Protein AF-A0A0S7ZCM2-F1 (afdb_monomer_lite)

Structure (mmCIF, N/CA/C/O backbone):
data_AF-A0A0S7ZCM2-F1
#
_entry.id   AF-A0A0S7ZCM2-F1
#
loop_
_atom_site.group_PDB
_atom_site.id
_atom_site.type_symbol
_atom_site.label_atom_id
_atom_site.label_alt_id
_atom_site.label_comp_id
_atom_site.label_asym_id
_atom_site.label_entity_id
_atom_site.label_seq_id
_atom_site.pdbx_PDB_ins_code
_atom_site.Cartn_x
_atom_site.Cartn_y
_atom_site.Cartn_z
_atom_site.occupancy
_atom_site.B_iso_or_equiv
_atom_site.auth_seq_id
_atom_site.auth_comp_id
_atom_site.auth_asym_id
_atom_site.auth_atom_id
_atom_site.pdbx_PDB_model_num
ATOM 1 N N . VAL A 1 1 ? -0.930 4.943 -47.251 1.00 49.06 1 VAL A N 1
ATOM 2 C CA . VAL A 1 1 ? 0.325 5.736 -47.328 1.00 49.06 1 VAL A CA 1
ATOM 3 C C . VAL A 1 1 ? 1.549 4.862 -47.627 1.00 49.06 1 VAL A C 1
ATOM 5 O O . VAL A 1 1 ? 2.296 5.210 -48.527 1.00 49.06 1 VAL A O 1
ATOM 8 N N . PHE A 1 2 ? 1.714 3.687 -47.005 1.00 44.31 2 PHE A N 1
ATOM 9 C CA . PHE A 1 2 ? 2.856 2.785 -47.267 1.00 44.31 2 PHE A CA 1
ATOM 10 C C . PHE A 1 2 ? 2.951 2.213 -48.700 1.00 44.31 2 PHE A C 1
ATOM 12 O O . PHE A 1 2 ? 4.049 2.094 -49.234 1.00 44.31 2 PHE A O 1
ATOM 19 N N . LEU A 1 3 ? 1.817 1.933 -49.357 1.00 49.38 3 LEU A N 1
ATOM 20 C CA . LEU A 1 3 ? 1.778 1.423 -50.740 1.00 49.38 3 LEU A CA 1
ATOM 21 C C . LEU A 1 3 ? 2.344 2.413 -51.775 1.00 49.38 3 LEU A C 1
ATOM 23 O O . LEU A 1 3 ? 3.039 2.003 -52.697 1.00 49.38 3 LEU A O 1
ATOM 27 N N . TYR A 1 4 ? 2.120 3.718 -51.592 1.00 54.59 4 TYR A N 1
ATOM 28 C CA . TYR A 1 4 ? 2.646 4.743 -52.502 1.00 54.59 4 TYR A CA 1
ATOM 29 C C . TYR A 1 4 ? 4.158 4.961 -52.337 1.00 54.59 4 TYR A C 1
ATOM 31 O O . TYR A 1 4 ? 4.846 5.245 -53.314 1.00 54.59 4 TYR A O 1
ATOM 39 N N . GLY A 1 5 ? 4.694 4.761 -51.127 1.00 56.59 5 GLY A N 1
ATOM 40 C CA . GLY A 1 5 ? 6.137 4.828 -50.871 1.00 56.59 5 GLY A CA 1
ATOM 41 C C . GLY A 1 5 ? 6.917 3.690 -51.537 1.00 56.59 5 GLY A C 1
ATOM 42 O O . GLY A 1 5 ? 7.989 3.922 -52.088 1.00 56.59 5 GLY A O 1
ATOM 43 N N . ALA A 1 6 ? 6.357 2.475 -51.556 1.00 60.06 6 ALA A N 1
ATOM 44 C CA . ALA A 1 6 ? 6.987 1.317 -52.195 1.00 60.06 6 ALA A CA 1
ATOM 45 C C . ALA A 1 6 ? 7.063 1.455 -53.729 1.00 60.06 6 ALA A C 1
ATOM 47 O O . ALA A 1 6 ? 8.105 1.174 -54.322 1.00 60.06 6 ALA A O 1
ATOM 48 N N . VAL A 1 7 ? 5.995 1.958 -54.360 1.00 64.50 7 VAL A N 1
ATOM 49 C CA . VAL A 1 7 ? 5.944 2.186 -55.817 1.00 64.50 7 VAL A CA 1
ATOM 50 C C . VAL A 1 7 ? 6.886 3.324 -56.239 1.00 64.50 7 VAL A C 1
ATOM 52 O O . VAL A 1 7 ? 7.574 3.216 -57.254 1.00 64.50 7 VAL A O 1
ATOM 55 N N . ALA A 1 8 ? 6.993 4.387 -55.432 1.00 62.91 8 ALA A N 1
ATOM 56 C CA . ALA A 1 8 ? 7.939 5.478 -55.674 1.00 62.91 8 ALA A CA 1
ATOM 57 C C . ALA A 1 8 ? 9.410 5.023 -55.577 1.00 62.91 8 ALA A C 1
ATOM 59 O O . ALA A 1 8 ? 10.238 5.445 -56.383 1.00 62.91 8 ALA A O 1
ATOM 60 N N . LEU A 1 9 ? 9.738 4.120 -54.644 1.00 60.59 9 LEU A N 1
ATOM 61 C CA . LEU A 1 9 ? 11.085 3.552 -54.511 1.00 60.59 9 LEU A CA 1
ATOM 62 C C . LEU A 1 9 ? 11.464 2.643 -55.694 1.00 60.59 9 LEU A C 1
ATOM 64 O O . LEU A 1 9 ? 12.611 2.684 -56.141 1.00 60.59 9 LEU A O 1
ATOM 68 N N . GLN A 1 10 ? 10.514 1.880 -56.249 1.00 63.00 10 GLN A N 1
ATOM 69 C CA . GLN A 1 10 ? 10.745 1.079 -57.461 1.00 63.00 10 GLN A CA 1
ATOM 70 C C . GLN A 1 10 ? 11.020 1.956 -58.692 1.00 63.00 10 GLN A C 1
ATOM 72 O O . GLN A 1 10 ? 12.003 1.731 -59.395 1.00 63.00 10 GLN A O 1
ATOM 77 N N . ALA A 1 11 ? 10.226 3.011 -58.903 1.00 64.44 11 ALA A N 1
ATOM 78 C CA . ALA A 1 11 ? 10.368 3.906 -60.057 1.00 64.44 11 ALA A CA 1
ATOM 79 C C . ALA A 1 11 ? 11.668 4.744 -60.054 1.00 64.44 11 ALA A C 1
ATOM 81 O O . ALA A 1 11 ? 12.115 5.219 -61.106 1.00 64.44 11 ALA A O 1
ATOM 82 N N . VAL A 1 12 ? 12.264 4.953 -58.876 1.00 63.44 12 VAL A N 1
ATOM 83 C CA . VAL A 1 12 ? 13.573 5.603 -58.702 1.00 63.44 12 VAL A CA 1
ATOM 84 C C . VAL A 1 12 ? 14.717 4.596 -58.883 1.00 63.44 12 VAL A C 1
ATOM 86 O O . VAL A 1 12 ? 15.730 4.936 -59.493 1.00 63.44 12 VAL A O 1
ATOM 89 N N . GLY A 1 13 ? 14.544 3.348 -58.432 1.00 59.25 13 GLY A N 1
ATOM 90 C CA . GLY A 1 13 ? 15.530 2.273 -58.592 1.00 59.25 13 GLY A CA 1
ATOM 91 C C . GLY A 1 13 ? 15.792 1.873 -60.049 1.00 59.25 13 GLY A C 1
ATOM 92 O O . GLY A 1 13 ? 16.925 1.544 -60.389 1.00 59.25 13 GLY A O 1
ATOM 93 N N . GLU A 1 14 ? 14.786 1.972 -60.923 1.00 61.81 14 GLU A N 1
ATOM 94 C CA . GLU A 1 14 ? 14.904 1.672 -62.362 1.00 61.81 14 GLU A CA 1
ATOM 95 C C . GLU A 1 14 ? 15.682 2.731 -63.166 1.00 61.81 14 GLU A C 1
ATOM 97 O O . GLU A 1 14 ? 16.147 2.452 -64.269 1.00 61.81 14 GLU A O 1
ATOM 102 N N . ARG A 1 15 ? 15.850 3.946 -62.624 1.00 64.94 15 ARG A N 1
ATOM 103 C CA . ARG A 1 15 ? 16.566 5.061 -63.279 1.00 64.94 15 ARG A CA 1
ATOM 104 C C . ARG A 1 15 ? 18.013 5.227 -62.815 1.00 64.94 15 ARG A C 1
ATOM 106 O O . ARG A 1 15 ? 18.717 6.101 -63.316 1.00 64.94 15 ARG A O 1
ATOM 113 N N . MET A 1 16 ? 18.459 4.415 -61.861 1.00 56.56 16 MET A N 1
ATOM 114 C CA . MET A 1 16 ? 19.818 4.448 -61.326 1.00 56.56 16 MET A CA 1
ATOM 115 C C . MET A 1 16 ? 20.641 3.261 -61.851 1.00 56.56 16 MET A C 1
ATOM 117 O O . MET A 1 16 ? 20.091 2.180 -62.061 1.00 56.56 16 MET A O 1
ATOM 121 N N . PRO A 1 17 ? 21.968 3.406 -62.044 1.00 60.38 17 PRO A N 1
ATOM 122 C CA . PRO A 1 17 ? 22.830 2.284 -62.419 1.00 60.38 17 PRO A CA 1
ATOM 123 C C . PRO A 1 17 ? 22.680 1.131 -61.412 1.00 60.38 17 PRO A C 1
ATOM 125 O O . PRO A 1 17 ? 22.544 1.371 -60.214 1.00 60.38 17 PRO A O 1
ATOM 128 N N . ALA A 1 18 ? 22.711 -0.121 -61.888 1.00 60.28 18 ALA A N 1
ATOM 129 C CA . ALA A 1 18 ? 22.273 -1.327 -61.159 1.00 60.28 18 ALA A CA 1
ATOM 130 C C . ALA A 1 18 ? 22.860 -1.519 -59.740 1.00 60.28 18 ALA A C 1
ATOM 132 O O . ALA A 1 18 ? 22.262 -2.190 -58.898 1.00 60.28 18 ALA A O 1
ATOM 133 N N . VAL A 1 19 ? 24.017 -0.915 -59.462 1.00 57.97 19 VAL A N 1
ATOM 134 C CA . VAL A 1 19 ? 24.665 -0.911 -58.143 1.00 57.97 19 VAL A CA 1
ATOM 135 C C . VAL A 1 19 ? 23.935 0.014 -57.154 1.00 57.97 19 VAL A C 1
ATOM 137 O O . VAL A 1 19 ? 23.707 -0.361 -56.006 1.00 57.97 19 VAL A O 1
ATOM 140 N N . ALA A 1 20 ? 23.489 1.190 -57.603 1.00 55.84 20 ALA A N 1
ATOM 141 C CA . ALA A 1 20 ? 22.758 2.162 -56.789 1.00 55.84 20 ALA A CA 1
ATOM 142 C C . ALA A 1 20 ? 21.306 1.725 -56.515 1.00 55.84 20 ALA A C 1
ATOM 144 O O . ALA A 1 20 ? 20.817 1.903 -55.399 1.00 55.84 20 ALA A O 1
ATOM 145 N N . GLY A 1 21 ? 20.653 1.049 -57.471 1.00 58.47 21 GLY A N 1
ATOM 146 C CA . GLY A 1 21 ? 19.283 0.535 -57.309 1.00 58.47 21 GLY A CA 1
ATOM 147 C C . GLY A 1 21 ? 19.121 -0.531 -56.213 1.00 58.47 21 GLY A C 1
ATOM 148 O O . GLY A 1 21 ? 18.035 -0.681 -55.658 1.00 58.47 21 GLY A O 1
ATOM 149 N N . ARG A 1 22 ? 20.199 -1.245 -55.848 1.00 62.06 22 ARG A N 1
ATOM 150 C CA . ARG A 1 22 ? 20.212 -2.235 -54.747 1.00 62.06 22 ARG A CA 1
ATOM 151 C C . ARG A 1 22 ? 20.746 -1.673 -53.429 1.00 62.06 22 ARG A C 1
ATOM 153 O O . ARG A 1 22 ? 20.310 -2.107 -52.366 1.00 62.06 22 ARG A O 1
ATOM 160 N N . ALA A 1 23 ? 21.654 -0.700 -53.489 1.00 69.69 23 ALA A N 1
ATOM 161 C CA . ALA A 1 23 ? 22.255 -0.097 -52.303 1.00 69.69 23 ALA A CA 1
ATOM 162 C C . ALA A 1 23 ? 21.256 0.752 -51.499 1.00 69.69 23 ALA A C 1
ATOM 164 O O . ALA A 1 23 ? 21.259 0.695 -50.274 1.00 69.69 23 ALA A O 1
ATOM 165 N N . VAL A 1 24 ? 20.366 1.491 -52.170 1.00 72.50 24 VAL A N 1
ATOM 166 C CA . VAL A 1 24 ? 19.378 2.367 -51.514 1.00 72.50 24 VAL A CA 1
ATOM 167 C C . VAL A 1 24 ? 18.357 1.600 -50.654 1.00 72.50 24 VAL A C 1
ATOM 169 O O . VAL A 1 24 ? 18.218 1.950 -49.482 1.00 72.50 24 VAL A O 1
ATOM 172 N N . PRO A 1 25 ? 17.667 0.545 -51.139 1.00 72.00 25 PRO A N 1
ATOM 173 C CA . PRO A 1 25 ? 16.739 -0.210 -50.294 1.00 72.00 25 PRO A CA 1
ATOM 174 C C . PRO A 1 25 ? 17.456 -0.978 -49.176 1.00 72.00 25 PRO A C 1
ATOM 176 O O . PRO A 1 25 ? 16.920 -1.083 -48.076 1.00 72.00 25 PRO A O 1
ATOM 179 N N . ALA A 1 26 ? 18.681 -1.464 -49.415 1.00 77.06 26 ALA A N 1
ATOM 180 C CA . ALA A 1 26 ? 19.489 -2.116 -48.383 1.00 77.06 26 ALA A CA 1
ATOM 181 C C . ALA A 1 26 ? 19.910 -1.132 -47.277 1.00 77.06 26 ALA A C 1
ATOM 183 O O . ALA A 1 26 ? 19.795 -1.448 -46.094 1.00 77.06 26 ALA A O 1
ATOM 184 N N . ALA A 1 27 ? 20.336 0.078 -47.650 1.00 79.88 27 ALA A N 1
ATOM 185 C CA . ALA A 1 27 ? 20.665 1.144 -46.709 1.00 79.88 27 ALA A CA 1
ATOM 186 C C . ALA A 1 27 ? 19.429 1.610 -45.926 1.00 79.88 27 ALA A C 1
ATOM 188 O O . ALA A 1 27 ? 19.508 1.776 -44.712 1.00 79.88 27 ALA A O 1
ATOM 189 N N . ALA A 1 28 ? 18.277 1.755 -46.586 1.00 80.56 28 ALA A N 1
ATOM 190 C CA . ALA A 1 28 ? 17.017 2.095 -45.928 1.00 80.56 28 ALA A CA 1
ATOM 191 C C . ALA A 1 28 ? 16.574 1.012 -44.928 1.00 80.56 28 ALA A C 1
ATOM 193 O O . ALA A 1 28 ? 16.170 1.333 -43.813 1.00 80.56 28 ALA A O 1
ATOM 194 N N . LEU A 1 29 ? 16.703 -0.271 -45.286 1.00 78.88 29 LEU A N 1
ATOM 195 C CA . LEU A 1 29 ? 16.402 -1.386 -44.386 1.00 78.88 29 LEU A CA 1
ATOM 196 C C . LEU A 1 29 ? 17.360 -1.420 -43.185 1.00 78.88 29 LEU A C 1
ATOM 198 O O . LEU A 1 29 ? 16.913 -1.578 -42.052 1.00 78.88 29 LEU A O 1
ATOM 202 N N . LEU A 1 30 ? 18.661 -1.220 -43.408 1.00 78.75 30 LEU A N 1
ATOM 203 C CA . LEU A 1 30 ? 19.652 -1.127 -42.332 1.00 78.75 30 LEU A CA 1
ATOM 204 C C . LEU A 1 30 ? 19.369 0.055 -41.400 1.00 78.75 30 LEU A C 1
ATOM 206 O O . LEU A 1 30 ? 19.422 -0.118 -40.188 1.00 78.75 30 LEU A O 1
ATOM 210 N N . LEU A 1 31 ? 19.000 1.221 -41.935 1.00 79.38 31 LEU A N 1
ATOM 211 C CA . LEU A 1 31 ? 18.611 2.395 -41.144 1.00 79.38 31 LEU A CA 1
ATOM 212 C C . LEU A 1 31 ? 17.378 2.137 -40.268 1.00 79.38 31 LEU A C 1
ATOM 214 O O . LEU A 1 31 ? 17.314 2.652 -39.155 1.00 79.38 31 LEU A O 1
ATOM 218 N N . LEU A 1 32 ? 16.433 1.312 -40.727 1.00 77.12 32 LEU A N 1
ATOM 219 C CA . LEU A 1 32 ? 15.267 0.909 -39.934 1.00 77.12 32 LEU A CA 1
ATOM 220 C C . LEU A 1 32 ? 15.602 -0.152 -38.873 1.00 77.12 32 LEU A C 1
ATOM 222 O O . LEU A 1 32 ? 15.000 -0.157 -37.801 1.00 77.12 32 LEU A O 1
ATOM 226 N N . LEU A 1 33 ? 16.561 -1.041 -39.146 1.00 74.94 33 LEU A N 1
ATOM 227 C CA . LEU A 1 33 ? 16.951 -2.127 -38.237 1.00 74.94 33 LEU A CA 1
ATOM 228 C C . LEU A 1 33 ? 18.012 -1.714 -37.203 1.00 74.94 33 LEU A C 1
ATOM 230 O O . LEU A 1 33 ? 18.076 -2.307 -36.127 1.00 74.94 33 LEU A O 1
ATOM 234 N N . LEU A 1 34 ? 18.818 -0.691 -37.488 1.00 75.75 34 LEU A N 1
ATOM 235 C CA . LEU A 1 34 ? 19.830 -0.138 -36.582 1.00 75.75 34 LEU A CA 1
ATOM 236 C C . LEU A 1 34 ? 19.278 0.264 -35.198 1.00 75.75 34 LEU A C 1
ATOM 238 O O . LEU A 1 34 ? 19.850 -0.187 -34.203 1.00 75.75 34 LEU A O 1
ATOM 242 N N . PRO A 1 35 ? 18.172 1.031 -35.074 1.00 70.38 35 PRO A N 1
ATOM 243 C CA . PRO A 1 35 ? 17.612 1.364 -33.762 1.00 70.38 35 PRO A CA 1
ATOM 244 C C . PRO A 1 35 ? 17.071 0.134 -33.017 1.00 70.38 35 PRO A C 1
ATOM 246 O O . PRO A 1 35 ? 17.176 0.062 -31.794 1.00 70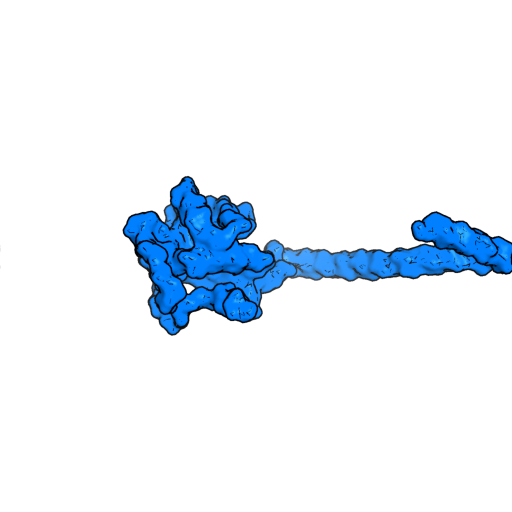.38 35 PRO A O 1
ATOM 249 N N . ALA A 1 36 ? 16.563 -0.876 -33.733 1.00 68.38 36 ALA A N 1
ATOM 250 C CA . ALA A 1 36 ? 16.148 -2.138 -33.122 1.00 68.38 36 ALA A CA 1
ATOM 251 C C . ALA A 1 36 ? 17.350 -2.945 -32.591 1.00 68.38 36 ALA A C 1
ATOM 253 O O . ALA A 1 36 ? 17.274 -3.509 -31.501 1.00 68.38 36 ALA A O 1
ATOM 254 N N . GLY A 1 37 ? 18.473 -2.956 -33.318 1.00 66.44 37 GLY A N 1
ATOM 255 C CA . GLY A 1 37 ? 19.721 -3.590 -32.882 1.00 66.44 37 GLY A CA 1
ATOM 256 C C . GLY A 1 37 ? 20.350 -2.907 -31.664 1.00 66.44 37 GLY A C 1
ATOM 257 O O . GLY A 1 37 ? 20.788 -3.594 -30.742 1.00 66.44 37 GLY A O 1
ATOM 258 N N . GLY A 1 38 ? 20.335 -1.569 -31.626 1.00 68.44 38 GLY A N 1
ATOM 259 C CA . GLY A 1 38 ? 20.776 -0.786 -30.466 1.00 68.44 38 GLY A CA 1
ATOM 260 C C . GLY A 1 38 ? 19.949 -1.096 -29.218 1.00 68.44 38 GLY A C 1
ATOM 261 O O . GLY A 1 38 ? 20.495 -1.538 -28.209 1.00 68.44 38 GLY A O 1
ATOM 262 N N . ASN A 1 39 ? 18.619 -1.003 -29.330 1.00 65.81 39 ASN A N 1
ATOM 263 C CA . ASN A 1 39 ? 17.709 -1.323 -28.227 1.00 65.81 39 ASN A CA 1
ATOM 264 C C . ASN A 1 39 ? 17.855 -2.772 -27.738 1.00 65.81 39 ASN A C 1
ATOM 266 O O . ASN A 1 39 ? 17.736 -3.029 -26.541 1.00 65.81 39 ASN A O 1
ATOM 270 N N . TRP A 1 40 ? 18.120 -3.726 -28.635 1.00 66.81 40 TRP A N 1
ATOM 271 C CA . TRP A 1 40 ? 18.309 -5.129 -28.264 1.00 66.81 40 TRP A CA 1
ATOM 272 C C . TRP A 1 40 ? 19.608 -5.361 -27.479 1.00 66.81 40 TRP A C 1
ATOM 274 O O . TRP A 1 40 ? 19.596 -6.066 -26.468 1.00 66.81 40 TRP A O 1
ATOM 284 N N . LEU A 1 41 ? 20.714 -4.735 -27.896 1.00 67.50 41 LEU A N 1
ATOM 285 C CA . LEU A 1 41 ? 21.991 -4.813 -27.181 1.00 67.50 41 LEU A CA 1
ATOM 286 C C . LEU A 1 41 ? 21.916 -4.155 -25.801 1.00 67.50 41 LEU A C 1
ATOM 288 O O . LEU A 1 41 ? 22.400 -4.735 -24.827 1.00 67.50 41 LEU A O 1
ATOM 292 N N . ASP A 1 42 ? 21.280 -2.990 -25.703 1.00 68.31 42 ASP A N 1
ATOM 293 C CA . ASP A 1 42 ? 21.131 -2.285 -24.430 1.00 68.31 42 ASP A CA 1
ATOM 294 C C . ASP A 1 42 ? 20.185 -3.031 -23.484 1.00 68.31 42 ASP A C 1
ATOM 296 O O . ASP A 1 42 ? 20.528 -3.239 -22.320 1.00 68.31 42 ASP A O 1
ATOM 300 N N . SER A 1 43 ? 19.081 -3.584 -23.999 1.00 61.53 43 SER A N 1
ATOM 301 C CA . SER A 1 43 ? 18.210 -4.481 -23.223 1.00 61.53 43 SER A CA 1
ATOM 302 C C . SER A 1 43 ? 18.978 -5.700 -22.699 1.00 61.53 43 SER A C 1
ATOM 304 O O . SER A 1 43 ? 18.828 -6.085 -21.540 1.00 61.53 43 SER A O 1
ATOM 306 N N . GLY A 1 44 ? 19.841 -6.300 -23.528 1.00 63.62 44 GLY A N 1
ATOM 307 C CA . GLY A 1 44 ? 20.665 -7.444 -23.138 1.00 63.62 44 GLY A CA 1
ATOM 308 C C . GLY A 1 44 ? 21.674 -7.123 -22.031 1.00 63.62 44 GLY A C 1
ATOM 309 O O . GLY A 1 44 ? 21.896 -7.955 -21.147 1.00 63.62 44 GLY A O 1
ATOM 310 N N . ARG A 1 45 ? 22.262 -5.919 -22.044 1.00 70.81 45 ARG A N 1
ATOM 311 C CA . ARG A 1 45 ? 23.159 -5.440 -20.979 1.00 70.81 45 ARG A CA 1
ATOM 312 C C . ARG A 1 45 ? 22.394 -5.201 -19.681 1.00 70.81 45 ARG A C 1
ATOM 314 O O . ARG A 1 45 ? 22.766 -5.781 -18.667 1.00 70.81 45 ARG A O 1
ATOM 321 N N . SER A 1 46 ? 21.270 -4.484 -19.734 1.00 73.75 46 SER A N 1
ATOM 322 C CA . SER A 1 46 ? 20.429 -4.236 -18.555 1.00 73.75 46 SER A CA 1
ATOM 323 C C . SER A 1 46 ? 19.942 -5.528 -17.894 1.00 73.75 46 SER A C 1
ATOM 325 O O . SER A 1 46 ? 19.974 -5.637 -16.671 1.00 73.75 46 SER A O 1
ATOM 327 N N . VAL A 1 47 ? 19.556 -6.546 -18.673 1.00 75.50 47 VAL A N 1
ATOM 328 C CA . VAL A 1 47 ? 19.151 -7.854 -18.124 1.00 75.50 47 VAL A CA 1
ATOM 329 C C . VAL A 1 47 ? 20.315 -8.560 -17.426 1.00 75.50 47 VAL A C 1
ATOM 331 O O . VAL A 1 47 ? 20.121 -9.132 -16.352 1.00 75.50 47 VAL A O 1
ATOM 334 N N . ARG A 1 48 ? 21.526 -8.523 -17.998 1.00 77.19 48 ARG A N 1
ATOM 335 C CA . ARG A 1 48 ? 22.711 -9.130 -17.370 1.00 77.19 48 ARG A CA 1
ATOM 336 C C . ARG A 1 48 ? 23.088 -8.413 -16.082 1.00 77.19 48 ARG A C 1
ATOM 338 O O . ARG A 1 48 ? 23.280 -9.084 -15.069 1.00 77.19 48 ARG A O 1
ATOM 345 N N . ASP A 1 49 ? 23.118 -7.089 -16.100 1.00 84.19 49 ASP A N 1
ATOM 346 C CA . ASP A 1 4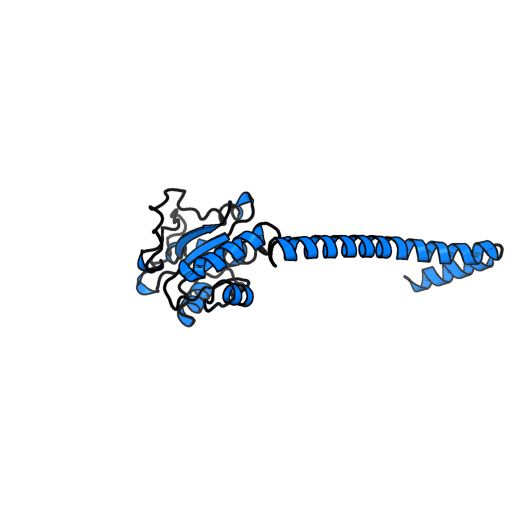9 ? 23.458 -6.290 -14.925 1.00 84.19 49 ASP A CA 1
ATOM 347 C C . ASP A 1 49 ? 22.429 -6.506 -13.807 1.00 84.19 49 ASP A C 1
ATOM 349 O O . ASP A 1 49 ? 22.804 -6.800 -12.669 1.00 84.19 49 ASP A O 1
ATOM 353 N N . CYS A 1 50 ? 21.133 -6.517 -14.146 1.00 86.25 50 CYS A N 1
ATOM 354 C CA . CYS A 1 50 ? 20.083 -6.899 -13.205 1.00 86.25 50 CYS A CA 1
ATOM 355 C C . CYS A 1 50 ? 20.254 -8.332 -12.692 1.00 86.25 50 CYS A C 1
ATOM 357 O O . CYS A 1 50 ? 20.087 -8.561 -11.500 1.00 86.25 50 CYS A O 1
ATOM 359 N N . SER A 1 51 ? 20.603 -9.304 -13.542 1.00 85.94 51 SER A N 1
ATOM 360 C CA . SER A 1 51 ? 20.773 -10.696 -13.100 1.00 85.94 51 SER A CA 1
ATOM 361 C C . SER A 1 51 ? 21.901 -10.847 -12.077 1.00 85.94 51 SER A C 1
ATOM 363 O O . SER A 1 51 ? 21.736 -11.555 -11.084 1.00 85.94 51 SER A O 1
ATOM 365 N N . VAL A 1 52 ? 23.015 -10.133 -12.272 1.00 88.69 52 VAL A N 1
ATOM 366 C CA . VAL A 1 52 ? 24.152 -10.139 -11.343 1.00 88.69 52 VAL A CA 1
ATOM 367 C C . VAL A 1 52 ? 23.766 -9.468 -10.028 1.00 88.69 52 VAL A C 1
ATOM 369 O O . VAL A 1 52 ? 24.069 -9.996 -8.957 1.00 88.69 52 VAL A O 1
ATOM 372 N N . LEU A 1 53 ? 23.068 -8.331 -10.090 1.00 87.38 53 LEU A N 1
ATOM 373 C CA . LEU A 1 53 ? 22.566 -7.645 -8.900 1.00 87.38 53 LEU A CA 1
ATOM 374 C C . LEU A 1 53 ? 21.560 -8.510 -8.138 1.00 87.38 53 LEU A C 1
ATOM 376 O O . LEU A 1 53 ? 21.681 -8.644 -6.924 1.00 87.38 53 LEU A O 1
ATOM 380 N N . SER A 1 54 ? 20.630 -9.164 -8.832 1.00 88.06 54 SER A N 1
ATOM 381 C CA . SER A 1 54 ? 19.630 -10.024 -8.204 1.00 88.06 54 SER A CA 1
ATOM 382 C C . SER A 1 54 ? 20.233 -11.265 -7.547 1.00 88.06 54 SER A C 1
ATOM 384 O O . SER A 1 54 ? 19.756 -11.693 -6.499 1.00 88.06 54 SER A O 1
ATOM 386 N N . GLN A 1 55 ? 21.304 -11.828 -8.115 1.00 88.94 55 GLN A N 1
ATOM 387 C CA . GLN A 1 55 ? 22.033 -12.940 -7.494 1.00 88.94 55 GLN A CA 1
ATOM 388 C C . GLN A 1 55 ? 22.780 -12.520 -6.222 1.00 88.94 55 GLN A C 1
ATOM 390 O O . GLN A 1 55 ? 22.918 -13.326 -5.307 1.00 88.94 55 GLN A O 1
ATOM 395 N N . ARG A 1 56 ? 23.267 -11.274 -6.154 1.00 88.75 56 ARG A N 1
ATOM 396 C CA . ARG A 1 56 ? 24.073 -10.777 -5.025 1.00 88.75 56 ARG A CA 1
ATOM 397 C C . ARG A 1 56 ? 23.248 -10.143 -3.907 1.00 88.75 56 ARG A C 1
ATOM 399 O O . ARG A 1 56 ? 23.579 -10.322 -2.744 1.00 88.75 56 ARG A O 1
ATOM 406 N N . ALA A 1 57 ? 22.216 -9.385 -4.263 1.00 85.00 57 ALA A N 1
ATOM 407 C CA . ALA A 1 57 ? 21.437 -8.545 -3.350 1.00 85.00 57 ALA A CA 1
ATOM 408 C C . ALA A 1 57 ? 19.951 -8.948 -3.279 1.00 85.00 57 ALA A C 1
ATOM 410 O O . ALA A 1 57 ? 19.141 -8.251 -2.672 1.00 85.00 57 ALA A O 1
ATOM 411 N N . GLY A 1 58 ? 19.590 -10.084 -3.881 1.00 87.44 58 GLY A N 1
ATOM 412 C CA . GLY A 1 58 ? 18.249 -10.655 -3.825 1.00 87.44 58 GLY A CA 1
ATOM 413 C C . GLY A 1 58 ? 17.333 -10.235 -4.982 1.00 87.44 58 GLY A C 1
ATOM 414 O O . GLY A 1 58 ? 17.633 -9.317 -5.748 1.00 87.44 58 GLY A O 1
ATOM 415 N N . PRO A 1 59 ? 16.171 -10.895 -5.123 1.00 88.38 59 PRO A N 1
ATOM 416 C CA . PRO A 1 59 ? 15.324 -10.810 -6.318 1.00 88.38 59 PRO A CA 1
ATOM 417 C C . PRO A 1 59 ? 14.783 -9.403 -6.617 1.00 88.38 59 PRO A C 1
ATOM 419 O O . PRO A 1 59 ? 14.429 -9.112 -7.757 1.00 88.38 59 PRO A O 1
ATOM 422 N N . TRP A 1 60 ? 14.763 -8.517 -5.621 1.00 89.69 60 TRP A N 1
ATOM 423 C CA . TRP A 1 60 ? 14.205 -7.166 -5.717 1.00 89.69 60 TRP A CA 1
ATOM 424 C C . TRP A 1 60 ? 15.235 -6.073 -6.017 1.00 89.69 60 TRP A C 1
ATOM 426 O O . TRP A 1 60 ? 14.855 -4.937 -6.288 1.00 89.69 60 TRP A O 1
ATOM 436 N N . ALA A 1 61 ? 16.529 -6.405 -6.024 1.00 87.31 61 ALA A N 1
ATOM 437 C CA . ALA A 1 61 ? 17.611 -5.425 -6.094 1.00 87.31 61 ALA A CA 1
ATOM 438 C C . ALA A 1 61 ? 17.570 -4.520 -7.340 1.00 87.31 61 ALA A C 1
ATOM 440 O O . ALA A 1 61 ? 17.962 -3.360 -7.260 1.00 87.31 61 ALA A O 1
ATOM 441 N N . CYS A 1 62 ? 17.070 -5.015 -8.481 1.00 89.38 62 CYS A N 1
ATOM 442 C CA . CYS A 1 62 ? 17.011 -4.219 -9.713 1.00 89.38 62 CYS A CA 1
ATOM 443 C C . CYS A 1 62 ? 15.754 -3.337 -9.849 1.00 89.38 62 CYS A C 1
ATOM 445 O O . CYS A 1 62 ? 15.639 -2.586 -10.812 1.00 89.38 62 CYS A O 1
ATOM 447 N N . TYR A 1 63 ? 14.795 -3.417 -8.919 1.00 86.62 63 TYR A N 1
ATOM 448 C CA . TYR A 1 63 ? 13.509 -2.713 -9.037 1.00 86.62 63 TYR A CA 1
ATOM 449 C C . TYR A 1 63 ? 13.523 -1.278 -8.481 1.00 86.62 63 TYR A C 1
ATOM 451 O O . TYR A 1 63 ? 12.540 -0.550 -8.628 1.00 86.62 63 TYR A O 1
ATOM 459 N N . GLY A 1 64 ? 14.630 -0.858 -7.864 1.00 88.00 64 GLY A N 1
ATOM 460 C CA . GLY A 1 64 ? 14.774 0.470 -7.273 1.00 88.00 64 GLY A CA 1
ATOM 461 C C . GLY A 1 64 ? 14.078 0.633 -5.911 1.00 88.00 64 GLY A C 1
ATOM 462 O O . GLY A 1 64 ? 13.441 -0.295 -5.402 1.00 88.00 64 GLY A O 1
ATOM 463 N N . PRO A 1 65 ? 14.204 1.823 -5.295 1.00 88.44 65 PRO A N 1
ATOM 464 C CA . PRO A 1 65 ? 13.848 2.047 -3.892 1.00 88.44 65 PRO A CA 1
ATOM 465 C C . PRO A 1 65 ? 12.353 1.886 -3.603 1.00 88.44 65 PRO A C 1
ATOM 467 O O . PRO A 1 65 ? 12.003 1.287 -2.594 1.00 88.44 65 PRO A O 1
ATOM 470 N N . ARG A 1 66 ? 11.463 2.313 -4.509 1.00 91.06 66 ARG A N 1
ATOM 471 C CA . ARG A 1 66 ? 10.002 2.231 -4.298 1.00 91.06 66 ARG A CA 1
ATOM 472 C C . ARG A 1 66 ? 9.512 0.801 -4.075 1.00 91.06 66 ARG A C 1
ATOM 474 O O . ARG A 1 66 ? 8.720 0.529 -3.178 1.00 91.06 66 ARG A O 1
ATOM 481 N N . VAL A 1 67 ? 10.028 -0.132 -4.876 1.00 93.56 67 VAL A N 1
ATOM 482 C CA . VAL A 1 67 ? 9.754 -1.565 -4.700 1.00 93.56 67 VAL A CA 1
ATOM 483 C C . VAL A 1 67 ? 10.510 -2.107 -3.490 1.00 93.56 67 VAL A C 1
ATOM 485 O O . VAL A 1 67 ? 9.963 -2.916 -2.747 1.00 93.56 67 VAL A O 1
ATOM 488 N N . GLY A 1 68 ? 11.729 -1.623 -3.241 1.00 93.25 68 GLY A N 1
ATOM 489 C CA . GLY A 1 68 ? 12.488 -1.936 -2.031 1.00 93.25 68 GLY A CA 1
ATOM 490 C C . GLY A 1 68 ? 11.703 -1.658 -0.745 1.00 93.25 68 GLY A C 1
ATOM 491 O O . GLY A 1 68 ? 11.627 -2.531 0.112 1.00 93.25 68 GLY A O 1
ATOM 492 N N . PHE A 1 69 ? 11.042 -0.504 -0.624 1.00 94.19 69 PHE A N 1
ATOM 493 C CA . PHE A 1 69 ? 10.244 -0.170 0.560 1.00 94.19 69 PHE A CA 1
ATOM 494 C C . PHE A 1 69 ? 8.974 -1.008 0.689 1.00 94.19 69 PHE A C 1
ATOM 496 O O . PHE A 1 69 ? 8.635 -1.400 1.802 1.00 94.19 69 PHE A O 1
ATOM 503 N N . PHE A 1 70 ? 8.322 -1.365 -0.423 1.00 95.38 70 PHE A N 1
ATOM 504 C CA . PHE A 1 70 ? 7.248 -2.365 -0.407 1.00 95.38 70 PHE A CA 1
ATOM 505 C C . PHE A 1 70 ? 7.742 -3.705 0.160 1.00 95.38 70 PHE A C 1
ATOM 507 O O . PHE A 1 70 ? 7.080 -4.310 1.003 1.00 95.38 70 PHE A O 1
ATOM 514 N N . VAL A 1 71 ? 8.911 -4.169 -0.290 1.00 95.75 71 VAL A N 1
ATOM 515 C CA . VAL A 1 71 ? 9.496 -5.444 0.146 1.00 95.75 71 VAL A CA 1
ATOM 516 C C . VAL A 1 71 ? 9.880 -5.387 1.620 1.00 95.75 71 VAL A C 1
ATOM 518 O O . VAL A 1 71 ? 9.559 -6.314 2.357 1.00 95.75 71 VAL A O 1
ATOM 521 N N . SER A 1 72 ? 10.504 -4.294 2.062 1.00 94.69 72 SER A N 1
ATOM 522 C CA . SER A 1 72 ? 10.838 -4.059 3.469 1.00 94.69 72 SER A CA 1
ATOM 523 C C . SER A 1 72 ? 9.593 -4.023 4.350 1.00 94.69 72 SER A C 1
ATOM 525 O O . SER A 1 72 ? 9.598 -4.616 5.425 1.00 94.69 72 SER A O 1
ATOM 527 N N . ALA A 1 73 ? 8.515 -3.383 3.884 1.00 95.94 73 ALA A N 1
ATOM 528 C CA . ALA A 1 73 ? 7.244 -3.365 4.592 1.00 95.94 73 ALA A CA 1
ATOM 529 C C . ALA A 1 73 ? 6.668 -4.776 4.732 1.00 95.94 73 ALA A C 1
ATOM 531 O O . ALA A 1 73 ? 6.358 -5.205 5.840 1.00 95.94 73 ALA A O 1
ATOM 532 N N . ALA A 1 74 ? 6.588 -5.527 3.631 1.00 96.62 74 ALA A N 1
ATOM 533 C CA . ALA A 1 74 ? 6.084 -6.895 3.653 1.00 96.62 74 ALA A CA 1
ATOM 534 C C . ALA A 1 74 ? 6.928 -7.803 4.564 1.00 96.62 74 ALA A C 1
ATOM 536 O O . ALA A 1 74 ? 6.375 -8.480 5.427 1.00 96.62 74 ALA A O 1
ATOM 537 N N . ALA A 1 75 ? 8.256 -7.763 4.439 1.00 95.06 75 ALA A N 1
ATOM 538 C CA . ALA A 1 75 ? 9.154 -8.554 5.276 1.00 95.06 75 ALA A CA 1
ATOM 539 C C . ALA A 1 75 ? 8.997 -8.212 6.765 1.00 95.06 75 ALA A C 1
ATOM 541 O O . ALA A 1 75 ? 8.874 -9.113 7.587 1.00 95.06 75 ALA A O 1
ATOM 542 N N . TRP A 1 76 ? 8.923 -6.922 7.110 1.00 95.44 76 TRP A N 1
ATOM 543 C CA . TRP A 1 76 ? 8.716 -6.496 8.494 1.00 95.44 76 TRP A CA 1
ATOM 544 C C . TRP A 1 76 ? 7.386 -6.998 9.062 1.00 95.44 76 TRP A C 1
ATOM 546 O O . TRP A 1 76 ? 7.338 -7.403 10.219 1.00 95.44 76 TRP A O 1
ATOM 556 N N . THR A 1 77 ? 6.307 -7.018 8.267 1.00 96.00 77 THR A N 1
ATOM 557 C CA . THR A 1 77 ? 4.996 -7.453 8.779 1.00 96.00 77 THR A CA 1
ATOM 558 C C . THR A 1 77 ? 4.948 -8.907 9.231 1.00 96.00 77 THR A C 1
ATOM 560 O O . THR A 1 77 ? 4.076 -9.216 10.038 1.00 96.00 77 THR A O 1
ATOM 563 N N . ALA A 1 78 ? 5.853 -9.774 8.760 1.00 92.94 78 ALA A N 1
ATOM 564 C CA . ALA A 1 78 ? 5.893 -11.184 9.153 1.00 92.94 78 ALA A CA 1
ATOM 565 C C . ALA A 1 78 ? 5.931 -11.352 10.682 1.00 92.94 78 ALA A C 1
ATOM 567 O O . ALA A 1 78 ? 5.142 -12.119 11.230 1.00 92.94 78 ALA A O 1
ATOM 568 N N . ASP A 1 79 ? 6.759 -10.547 11.351 1.00 91.38 79 ASP A N 1
ATOM 569 C CA . ASP A 1 79 ? 6.892 -10.524 12.813 1.00 91.38 79 ASP A CA 1
ATOM 570 C C . ASP A 1 79 ? 6.240 -9.275 13.438 1.00 91.38 79 ASP A C 1
ATOM 572 O O . ASP A 1 79 ? 5.862 -9.262 14.608 1.00 91.38 79 ASP A O 1
ATOM 576 N N . GLY A 1 80 ? 6.088 -8.213 12.640 1.00 93.25 80 GLY A N 1
ATOM 577 C CA . GLY A 1 80 ? 5.586 -6.905 13.056 1.00 93.25 80 GLY A CA 1
ATOM 578 C C . GLY A 1 80 ? 4.108 -6.880 13.451 1.00 93.25 80 GLY A C 1
ATOM 579 O O . GLY A 1 80 ? 3.690 -6.021 14.229 1.00 93.25 80 GLY A O 1
ATOM 580 N N . LEU A 1 81 ? 3.309 -7.799 12.900 1.00 95.06 81 LEU A N 1
ATOM 581 C CA . LEU A 1 81 ? 1.856 -7.826 13.064 1.00 95.06 81 LEU A CA 1
ATOM 582 C C . LEU A 1 81 ? 1.390 -8.995 13.943 1.00 95.06 81 LEU A C 1
ATOM 584 O O . LEU A 1 81 ? 2.014 -10.057 13.947 1.00 95.06 81 LEU A O 1
ATOM 588 N N . PRO A 1 82 ? 0.238 -8.862 14.628 1.00 93.94 82 PRO A N 1
ATOM 589 C CA . PRO A 1 82 ? -0.420 -9.979 15.289 1.00 93.94 82 PRO A CA 1
ATOM 590 C C . PRO A 1 82 ? -0.631 -11.171 14.348 1.00 93.94 82 PRO A C 1
ATOM 592 O O . PRO A 1 82 ? -0.962 -11.009 13.168 1.00 93.94 82 PRO A O 1
ATOM 595 N N . ALA A 1 83 ? -0.513 -12.385 14.886 1.00 89.56 83 ALA A N 1
ATOM 596 C CA . ALA A 1 83 ? -0.788 -13.603 14.132 1.00 89.56 83 ALA A CA 1
ATOM 597 C C . ALA A 1 83 ? -2.224 -13.609 13.573 1.00 89.56 83 ALA A C 1
ATOM 599 O O . ALA A 1 83 ? -3.169 -13.213 14.254 1.00 89.56 83 ALA A O 1
ATOM 600 N N . GLY A 1 84 ? -2.384 -14.082 12.334 1.00 88.25 84 GLY A N 1
ATOM 601 C CA . GLY A 1 84 ? -3.682 -14.118 11.650 1.00 88.25 84 GLY A CA 1
ATOM 602 C C . GLY A 1 84 ? -4.129 -12.779 11.052 1.00 88.25 84 GLY A C 1
ATOM 603 O O . GLY A 1 84 ? -5.252 -12.686 10.562 1.00 88.25 84 GLY A O 1
ATOM 604 N N . SER A 1 85 ? -3.271 -11.757 11.067 1.00 93.94 85 SER A N 1
ATOM 605 C CA . SER A 1 85 ? -3.540 -10.478 10.408 1.00 93.94 85 SER A CA 1
ATOM 606 C C . SER A 1 85 ? -3.682 -10.627 8.892 1.00 93.94 85 SER A C 1
ATOM 608 O O . SER A 1 85 ? -2.998 -11.428 8.261 1.00 93.94 85 SER A O 1
ATOM 610 N N . ALA A 1 86 ? -4.545 -9.808 8.292 1.00 95.62 86 ALA A N 1
ATOM 611 C CA . ALA A 1 86 ? -4.662 -9.681 6.844 1.00 95.62 86 ALA A CA 1
ATOM 612 C C . ALA A 1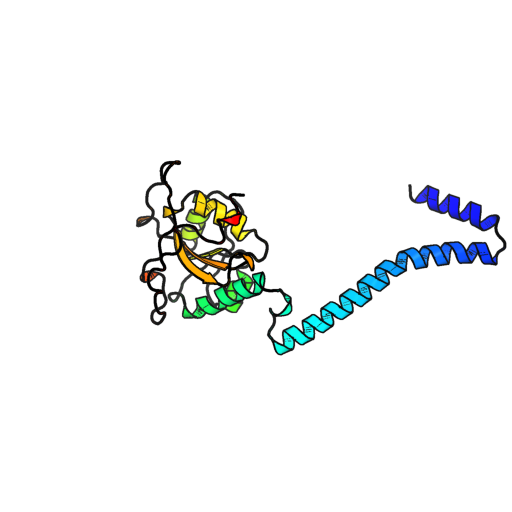 86 ? -4.383 -8.239 6.410 1.00 95.62 86 ALA A C 1
ATOM 614 O O . ALA A 1 86 ? -4.828 -7.288 7.060 1.00 95.62 86 ALA A O 1
ATOM 615 N N . VAL A 1 87 ? -3.650 -8.088 5.304 1.00 97.31 87 VAL A N 1
ATOM 616 C CA . VAL A 1 87 ? -3.186 -6.785 4.803 1.00 97.31 87 VAL A CA 1
ATOM 617 C C . VAL A 1 87 ? -3.710 -6.548 3.393 1.00 97.31 87 VAL A C 1
ATOM 619 O O . VAL A 1 87 ? -3.443 -7.333 2.477 1.00 97.31 87 VAL A O 1
ATOM 622 N N . MET A 1 88 ? -4.427 -5.448 3.181 1.00 98.06 88 MET A N 1
ATOM 623 C CA . MET A 1 88 ? -4.787 -5.002 1.838 1.00 98.06 88 MET A CA 1
ATOM 624 C C . MET A 1 88 ? -3.607 -4.294 1.167 1.00 98.06 88 MET A C 1
ATOM 626 O O . MET A 1 88 ? -2.955 -3.439 1.758 1.00 98.06 88 MET A O 1
ATOM 630 N N . THR A 1 89 ? -3.312 -4.637 -0.084 1.00 97.25 89 THR A N 1
ATOM 631 C CA . THR A 1 89 ? -2.207 -4.033 -0.842 1.00 97.25 89 THR A CA 1
ATOM 632 C C . THR A 1 89 ? -2.399 -4.182 -2.346 1.00 97.25 89 THR A C 1
ATOM 634 O O . THR A 1 89 ? -3.024 -5.124 -2.826 1.00 97.25 89 THR A O 1
ATOM 637 N N . ARG A 1 90 ? -1.773 -3.303 -3.128 1.00 95.44 90 ARG A N 1
ATOM 638 C CA . ARG A 1 90 ? -1.756 -3.341 -4.591 1.00 95.44 90 ARG A CA 1
ATOM 639 C C . ARG A 1 90 ? -1.223 -4.660 -5.169 1.00 95.44 90 ARG A C 1
ATOM 641 O O . ARG A 1 90 ? -1.621 -5.050 -6.278 1.00 95.44 90 ARG A O 1
ATOM 648 N N . LYS A 1 91 ? -0.304 -5.334 -4.466 1.00 96.19 91 LYS A N 1
ATOM 649 C CA . LYS A 1 91 ? 0.404 -6.543 -4.932 1.00 96.19 91 LYS A CA 1
ATOM 650 C C . LYS A 1 91 ? 0.225 -7.720 -3.955 1.00 96.19 91 LYS A C 1
ATOM 652 O O . LYS A 1 91 ? 1.217 -8.225 -3.427 1.00 96.19 91 LYS A O 1
ATOM 657 N N . PRO A 1 92 ? -1.001 -8.243 -3.770 1.00 97.00 92 PRO A N 1
ATOM 658 C CA . PRO A 1 92 ? -1.302 -9.182 -2.686 1.00 97.00 92 PRO A CA 1
ATOM 659 C C . PRO A 1 92 ? -0.517 -10.495 -2.766 1.00 97.00 92 PRO A C 1
ATOM 661 O O . PRO A 1 92 ? -0.101 -11.035 -1.750 1.00 97.00 92 PRO A O 1
ATOM 664 N N . ARG A 1 93 ? -0.242 -10.993 -3.979 1.00 97.12 93 ARG A N 1
ATOM 665 C CA . ARG A 1 93 ? 0.552 -12.220 -4.170 1.00 97.12 93 ARG A CA 1
ATOM 666 C C . ARG A 1 93 ? 2.015 -12.046 -3.766 1.00 97.12 93 ARG A C 1
ATOM 668 O O . ARG A 1 93 ? 2.572 -12.940 -3.147 1.00 97.12 93 ARG A O 1
ATOM 675 N N . HIS A 1 94 ? 2.626 -10.911 -4.110 1.00 95.75 94 HIS A N 1
ATOM 676 C CA . HIS A 1 94 ? 4.001 -10.626 -3.693 1.00 95.75 94 HIS A CA 1
ATOM 677 C C . HIS A 1 94 ? 4.062 -10.394 -2.187 1.00 95.75 94 HIS A C 1
ATOM 679 O O . HIS A 1 94 ? 4.954 -10.920 -1.537 1.00 95.75 94 HIS A O 1
ATOM 685 N N . PHE A 1 95 ? 3.079 -9.673 -1.641 1.00 96.44 95 PHE A N 1
ATOM 686 C CA . PHE A 1 95 ? 2.981 -9.438 -0.207 1.00 96.44 95 PHE A CA 1
ATOM 687 C C . PHE A 1 95 ? 2.895 -10.756 0.567 1.00 96.44 95 PHE A C 1
ATOM 689 O O . PHE A 1 95 ? 3.730 -10.993 1.425 1.00 96.44 95 PHE A O 1
ATOM 696 N N . TYR A 1 96 ? 1.979 -11.655 0.185 1.00 96.69 96 TYR A N 1
ATOM 697 C CA . TYR A 1 96 ? 1.832 -12.975 0.808 1.00 96.69 96 TYR A CA 1
ATOM 698 C C . TYR A 1 96 ? 3.129 -13.794 0.786 1.00 96.69 96 TYR A C 1
ATOM 700 O O . TYR A 1 96 ? 3.506 -14.374 1.796 1.00 96.69 96 TYR A O 1
ATOM 708 N N . VAL A 1 97 ? 3.836 -13.824 -0.349 1.00 96.00 97 VAL A N 1
ATOM 709 C CA . VAL A 1 97 ? 5.105 -14.564 -0.466 1.00 96.00 97 VAL A CA 1
ATOM 710 C C . VAL A 1 97 ? 6.188 -13.996 0.457 1.00 96.00 97 VAL A C 1
ATOM 712 O O . VAL A 1 97 ? 7.034 -14.748 0.927 1.00 96.00 97 VAL A O 1
ATOM 715 N N . LEU A 1 98 ? 6.176 -12.686 0.705 1.00 95.12 98 LEU A N 1
ATOM 716 C CA . LEU A 1 98 ? 7.187 -12.007 1.515 1.00 95.12 98 LEU A CA 1
ATOM 717 C C . LEU A 1 98 ? 6.862 -11.996 3.011 1.00 95.12 98 LEU A C 1
ATOM 719 O O . LEU A 1 98 ? 7.786 -12.034 3.815 1.00 95.12 98 LEU A O 1
ATOM 723 N N . SER A 1 99 ? 5.582 -11.921 3.379 1.00 95.62 99 SER A N 1
ATOM 724 C CA . SER A 1 99 ? 5.146 -11.727 4.766 1.00 95.62 99 SER A CA 1
ATOM 725 C C . SER A 1 99 ? 4.471 -12.944 5.394 1.00 95.62 99 SER A C 1
ATOM 727 O O . SER A 1 99 ? 4.356 -13.017 6.611 1.00 95.62 99 SER A O 1
ATOM 729 N N . GLY A 1 100 ? 3.960 -13.874 4.583 1.00 95.25 100 GLY A N 1
ATOM 730 C CA . GLY A 1 100 ? 3.098 -14.969 5.033 1.00 95.25 100 GLY A CA 1
ATOM 731 C C . GLY A 1 100 ? 1.654 -14.558 5.357 1.00 95.25 100 GLY A C 1
ATOM 732 O O . GLY A 1 100 ? 0.809 -15.433 5.554 1.00 95.25 100 GLY A O 1
ATOM 733 N N . HIS A 1 101 ? 1.328 -13.259 5.363 1.00 95.25 101 HIS A N 1
ATOM 734 C CA . HIS A 1 101 ? -0.013 -12.777 5.708 1.00 95.25 101 HIS A CA 1
ATOM 735 C C . HIS A 1 101 ? -0.985 -12.877 4.531 1.00 95.25 101 HIS A C 1
ATOM 737 O O . HIS A 1 101 ? -0.652 -12.443 3.418 1.00 95.25 101 HIS A O 1
ATOM 743 N N . PRO A 1 102 ? -2.219 -13.372 4.751 1.00 95.50 102 PRO A N 1
ATOM 744 C CA . PRO A 1 102 ? -3.300 -13.254 3.785 1.00 95.50 102 PRO A CA 1
ATOM 745 C C . PRO A 1 102 ? -3.436 -11.819 3.275 1.00 95.50 102 PRO A C 1
ATOM 747 O O . PRO A 1 102 ? -3.411 -10.853 4.039 1.00 95.50 102 PRO A O 1
ATOM 750 N N . SER A 1 103 ? -3.587 -11.673 1.961 1.00 95.94 103 SER A N 1
ATOM 751 C CA . SER A 1 103 ? -3.626 -10.356 1.343 1.00 95.94 103 SER A CA 1
ATOM 752 C C . SER A 1 103 ? -4.584 -10.292 0.162 1.00 95.94 103 SER A C 1
ATOM 754 O O . SER A 1 103 ? -4.765 -11.258 -0.588 1.00 95.94 103 SER A O 1
ATOM 756 N N . ARG A 1 104 ? -5.203 -9.123 -0.013 1.00 96.44 104 ARG A N 1
ATOM 757 C CA . ARG A 1 104 ? -6.110 -8.800 -1.118 1.00 96.44 104 ARG A CA 1
ATOM 758 C C . ARG A 1 104 ? -5.810 -7.413 -1.665 1.00 96.44 104 ARG A C 1
ATOM 760 O O . ARG A 1 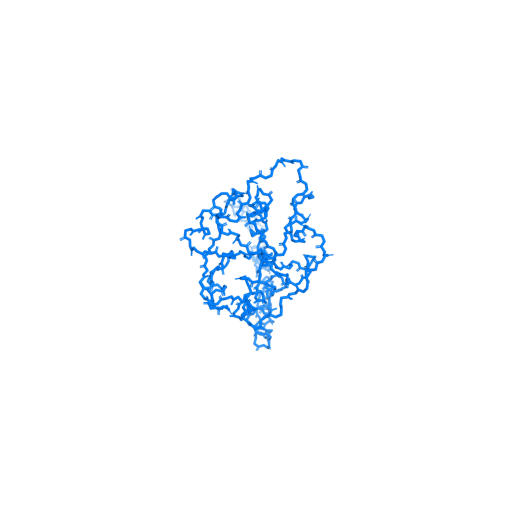104 ? -5.245 -6.571 -0.978 1.00 96.44 104 ARG A O 1
ATOM 767 N N . ALA A 1 105 ? -6.173 -7.198 -2.925 1.00 97.06 105 ALA A N 1
ATOM 768 C CA . ALA A 1 105 ? -6.122 -5.867 -3.505 1.00 97.06 105 ALA A CA 1
ATOM 769 C C . ALA A 1 105 ? -7.233 -5.003 -2.912 1.00 97.06 105 ALA A C 1
ATOM 771 O O . ALA A 1 105 ? -8.372 -5.459 -2.833 1.00 97.06 105 ALA A O 1
ATOM 772 N N . PHE A 1 106 ? -6.887 -3.778 -2.521 1.00 96.62 106 PHE A N 1
ATOM 773 C CA . PHE A 1 106 ? -7.870 -2.750 -2.198 1.00 96.62 106 PHE A CA 1
ATOM 774 C C . PHE A 1 106 ? -8.704 -2.390 -3.446 1.00 96.62 106 PHE A C 1
ATOM 776 O O . PHE A 1 106 ? -8.256 -2.638 -4.576 1.00 96.62 106 PHE A O 1
ATOM 783 N N . PRO A 1 107 ? -9.898 -1.797 -3.281 1.00 97.00 107 PRO A N 1
ATOM 784 C CA . PRO A 1 107 ? -10.698 -1.316 -4.401 1.00 97.00 107 PRO A CA 1
ATOM 785 C C . PRO A 1 107 ? -9.971 -0.219 -5.191 1.00 97.00 107 PRO A C 1
ATOM 787 O O . PRO A 1 107 ? -9.396 0.703 -4.618 1.00 97.00 107 PRO A O 1
ATOM 790 N N . PHE A 1 108 ? -10.032 -0.269 -6.523 1.00 96.19 108 PHE A N 1
ATOM 791 C CA . PHE A 1 108 ? -9.482 0.779 -7.400 1.00 96.19 108 PHE A CA 1
ATOM 792 C C . PHE A 1 108 ? -10.466 1.944 -7.589 1.00 96.19 108 PHE A C 1
ATOM 794 O O . PHE A 1 108 ? -10.734 2.384 -8.706 1.00 96.19 108 PHE A O 1
ATOM 801 N N . VAL A 1 109 ? -11.034 2.404 -6.479 1.00 95.69 109 VAL A N 1
ATOM 802 C CA . VAL A 1 109 ? -11.911 3.572 -6.378 1.00 95.69 109 VAL A CA 1
ATOM 803 C C . VAL A 1 109 ? -11.444 4.418 -5.201 1.00 95.69 109 VAL A C 1
ATOM 805 O O . VAL A 1 109 ? -10.812 3.900 -4.286 1.00 95.69 109 VAL A O 1
ATOM 808 N N . GLU A 1 110 ? -11.709 5.719 -5.236 1.00 91.38 110 GLU A N 1
ATOM 809 C CA . GLU A 1 110 ? -11.321 6.652 -4.163 1.00 91.38 110 GLU A CA 1
ATOM 810 C C . GLU A 1 110 ? -12.387 6.732 -3.051 1.00 91.38 110 GLU A C 1
ATOM 812 O O . GLU A 1 110 ? -12.206 7.463 -2.087 1.00 91.38 110 GLU A O 1
ATOM 817 N N . ASP A 1 111 ? -13.481 5.967 -3.180 1.00 94.25 111 ASP A N 1
ATOM 818 C CA . ASP A 1 111 ? -14.588 5.892 -2.222 1.00 94.25 111 ASP A CA 1
ATOM 819 C C . ASP A 1 111 ? -14.167 5.180 -0.920 1.00 94.25 111 ASP A C 1
ATOM 821 O O . ASP A 1 111 ? -13.935 3.966 -0.948 1.00 94.25 111 ASP A O 1
ATOM 825 N N . PRO A 1 112 ? -14.095 5.887 0.222 1.00 94.25 112 PRO A N 1
ATOM 826 C CA . PRO A 1 112 ? -13.698 5.296 1.494 1.00 94.25 112 PRO A CA 1
ATOM 827 C C . PRO A 1 112 ? -14.589 4.136 1.941 1.00 94.25 112 PRO A C 1
ATOM 829 O O . PRO A 1 112 ? -14.081 3.138 2.458 1.00 94.25 112 PRO A O 1
ATOM 832 N N . ASP A 1 113 ? -15.902 4.226 1.719 1.00 95.38 113 ASP A N 1
ATOM 833 C CA . ASP A 1 113 ? -16.849 3.230 2.222 1.00 95.38 113 ASP A CA 1
ATOM 834 C C . ASP A 1 113 ? -16.654 1.886 1.512 1.00 95.38 113 ASP A C 1
ATOM 836 O O . ASP A 1 113 ? -16.719 0.831 2.146 1.00 95.38 113 ASP A O 1
ATOM 840 N N . ALA A 1 114 ? -16.297 1.904 0.224 1.00 96.94 114 ALA A N 1
ATOM 841 C CA . ALA A 1 114 ? -15.920 0.701 -0.512 1.00 96.94 114 ALA A CA 1
ATOM 842 C C . ALA A 1 114 ? -14.657 0.025 0.058 1.00 96.94 114 ALA A C 1
ATOM 844 O O . ALA A 1 114 ? -14.589 -1.207 0.111 1.00 96.94 114 ALA A O 1
ATOM 845 N N . HIS A 1 115 ? -13.652 0.803 0.485 1.00 97.06 115 HIS A N 1
ATOM 846 C CA . HIS A 1 115 ? -12.433 0.259 1.106 1.00 97.06 115 HIS A CA 1
ATOM 847 C C . HIS A 1 115 ? -12.731 -0.352 2.471 1.00 97.06 115 HIS A C 1
ATOM 849 O O . HIS A 1 115 ? -12.299 -1.473 2.739 1.00 97.06 115 HIS A O 1
ATOM 855 N N . LEU A 1 116 ? -13.492 0.358 3.306 1.00 96.75 116 LEU A N 1
ATOM 856 C CA . LEU A 1 116 ? -13.858 -0.092 4.649 1.00 96.75 116 LEU A CA 1
ATOM 857 C C . LEU A 1 116 ? -14.763 -1.329 4.601 1.00 96.75 116 LEU A C 1
ATOM 859 O O . LEU A 1 116 ? -14.503 -2.298 5.308 1.00 96.75 116 LEU A O 1
ATOM 863 N N . ALA A 1 117 ? -15.750 -1.362 3.702 1.00 96.38 117 ALA A N 1
ATOM 864 C CA . ALA A 1 117 ? -16.623 -2.521 3.527 1.00 96.38 117 ALA A CA 1
ATOM 865 C C . ALA A 1 117 ? -15.852 -3.772 3.078 1.00 96.38 117 ALA A C 1
ATOM 867 O O . ALA A 1 117 ? -16.119 -4.874 3.563 1.00 96.38 117 ALA A O 1
ATOM 868 N N . LEU A 1 118 ? -14.874 -3.621 2.173 1.00 96.50 118 LEU A N 1
ATOM 869 C CA . LEU A 1 118 ? -14.011 -4.737 1.784 1.00 96.50 118 LEU A CA 1
ATOM 870 C C . LEU A 1 118 ? -13.120 -5.183 2.950 1.00 96.50 118 LEU A C 1
ATOM 872 O O . LEU A 1 118 ? -12.948 -6.385 3.155 1.00 96.50 118 LEU A O 1
ATOM 876 N N . ALA A 1 119 ? -12.562 -4.237 3.710 1.00 96.75 119 ALA A N 1
ATOM 877 C CA . ALA A 1 119 ? -11.758 -4.544 4.886 1.00 96.75 119 ALA A CA 1
ATOM 878 C C . ALA A 1 119 ? -12.556 -5.379 5.897 1.00 96.75 119 ALA A C 1
ATOM 880 O O . ALA A 1 119 ? -12.092 -6.442 6.310 1.00 96.75 119 ALA A O 1
ATOM 881 N N . ASP A 1 120 ? -13.788 -4.961 6.195 1.00 95.75 120 ASP A N 1
ATOM 882 C CA . ASP A 1 120 ? -14.699 -5.650 7.112 1.00 95.75 120 ASP A CA 1
ATOM 883 C C . ASP A 1 120 ? -15.069 -7.046 6.605 1.00 95.75 120 ASP A C 1
ATOM 885 O O . ASP A 1 120 ? -14.990 -8.023 7.351 1.00 95.75 120 ASP A O 1
ATOM 889 N N . GLN A 1 121 ? -15.395 -7.175 5.314 1.00 94.62 121 GLN A N 1
ATOM 890 C CA . GLN A 1 121 ? -15.709 -8.466 4.695 1.00 94.62 121 GLN A CA 1
ATOM 891 C C . GLN A 1 121 ? -14.548 -9.465 4.810 1.00 94.62 121 GLN A C 1
ATOM 893 O O . GLN A 1 121 ? -14.769 -10.671 4.935 1.00 94.62 121 GLN A O 1
ATOM 898 N N . LEU A 1 122 ? -13.312 -8.976 4.721 1.00 91.56 122 LEU A N 1
ATOM 899 C CA . LEU A 1 122 ? -12.105 -9.799 4.751 1.00 91.56 122 LEU A CA 1
ATOM 900 C C . LEU A 1 122 ? -11.526 -9.981 6.160 1.00 91.56 122 LEU A C 1
ATOM 902 O O . LEU A 1 122 ? -10.597 -10.774 6.318 1.00 91.56 122 LEU A O 1
ATOM 906 N N . GLY A 1 123 ? -12.012 -9.232 7.154 1.00 91.56 123 GLY A N 1
ATOM 907 C CA . GLY A 1 123 ? -11.340 -9.086 8.447 1.00 91.56 123 GLY A CA 1
ATOM 908 C C . GLY A 1 123 ? -9.942 -8.462 8.327 1.00 91.56 123 GLY A C 1
ATOM 909 O O . GLY A 1 123 ? -9.063 -8.738 9.144 1.00 91.56 123 GLY A O 1
ATOM 910 N N . ALA A 1 124 ? -9.696 -7.667 7.281 1.00 94.44 124 ALA A N 1
ATOM 911 C CA . ALA A 1 124 ? -8.411 -7.019 7.061 1.00 94.44 124 ALA A CA 1
ATOM 912 C C . ALA A 1 124 ? -8.281 -5.794 7.969 1.00 94.44 124 ALA A C 1
ATOM 914 O O . ALA A 1 124 ? -9.018 -4.824 7.837 1.00 94.44 124 ALA A O 1
ATOM 915 N N . ARG A 1 125 ? -7.303 -5.834 8.876 1.00 95.06 125 ARG A N 1
ATOM 916 C CA . ARG A 1 125 ? -7.028 -4.747 9.829 1.00 95.06 125 ARG A CA 1
ATOM 917 C C . ARG A 1 125 ? -5.944 -3.789 9.349 1.00 95.06 125 ARG A C 1
ATOM 919 O O . ARG A 1 125 ? -5.648 -2.830 10.046 1.00 95.06 125 ARG A O 1
ATOM 926 N N . TYR A 1 126 ? -5.344 -4.036 8.187 1.00 97.94 126 TYR A N 1
ATOM 927 C CA . TYR A 1 126 ? -4.215 -3.249 7.701 1.00 97.94 126 TYR A CA 1
ATOM 928 C C . TYR A 1 126 ? -4.334 -2.964 6.211 1.00 97.94 126 TYR A C 1
ATOM 930 O O . TYR A 1 126 ? -4.833 -3.790 5.441 1.00 97.94 126 TYR A O 1
ATOM 938 N N . VAL A 1 127 ? -3.789 -1.827 5.791 1.00 97.75 127 VAL A N 1
ATOM 939 C CA . VAL A 1 127 ? -3.593 -1.480 4.384 1.00 97.75 127 VAL A CA 1
ATOM 940 C C . VAL A 1 127 ? -2.198 -0.900 4.178 1.00 97.75 127 VAL A C 1
ATOM 942 O O . VAL A 1 127 ? -1.720 -0.085 4.967 1.00 97.75 127 VAL A O 1
ATOM 945 N N . LEU A 1 128 ? -1.527 -1.345 3.116 1.00 96.94 128 LEU A N 1
ATOM 946 C CA . LEU A 1 128 ? -0.227 -0.824 2.713 1.00 96.94 128 LEU A CA 1
ATOM 947 C C . LEU A 1 128 ? -0.400 0.270 1.656 1.00 96.94 128 LEU A C 1
ATOM 949 O O . LEU A 1 128 ? -0.888 0.016 0.551 1.00 96.94 128 LEU A O 1
ATOM 953 N N . LEU A 1 129 ? 0.068 1.464 1.998 1.00 94.62 129 LEU A N 1
ATOM 954 C CA . LEU A 1 129 ? 0.232 2.607 1.117 1.00 94.62 129 LEU A CA 1
ATOM 955 C C . LEU A 1 129 ? 1.653 2.585 0.535 1.00 94.62 129 LEU A C 1
ATOM 957 O O . LEU A 1 129 ? 2.598 3.014 1.189 1.00 94.62 129 LEU A O 1
ATOM 961 N N . ASP A 1 130 ? 1.823 2.051 -0.672 1.00 92.94 130 ASP A N 1
ATOM 962 C CA . ASP A 1 130 ? 3.121 1.965 -1.352 1.00 92.94 130 ASP A CA 1
ATOM 963 C C . ASP A 1 130 ? 3.197 2.837 -2.614 1.00 92.94 130 ASP A C 1
ATOM 965 O O . ASP A 1 130 ? 2.186 3.214 -3.208 1.00 92.94 130 ASP A O 1
ATOM 969 N N . GLN A 1 131 ? 4.421 3.134 -3.048 1.00 91.06 131 GLN A N 1
ATOM 970 C CA . GLN A 1 131 ? 4.686 3.911 -4.261 1.00 91.06 131 GLN A CA 1
ATOM 971 C C . GLN A 1 131 ? 5.210 3.048 -5.415 1.00 91.06 131 GLN A C 1
ATOM 973 O O . GLN A 1 131 ? 5.890 3.563 -6.305 1.00 91.06 131 GLN A O 1
ATOM 978 N N . TRP A 1 132 ? 4.911 1.740 -5.445 1.00 90.88 132 TRP A N 1
ATOM 979 C CA . TRP A 1 132 ? 5.383 0.864 -6.524 1.00 90.88 132 TRP A CA 1
ATOM 980 C C . TRP A 1 132 ? 4.911 1.385 -7.885 1.00 90.88 132 TRP A C 1
ATOM 982 O O . TRP A 1 132 ? 5.723 1.614 -8.781 1.00 90.88 132 TRP A O 1
ATOM 992 N N . ASP A 1 133 ? 3.602 1.584 -8.041 1.00 89.38 133 ASP A N 1
ATOM 993 C CA . ASP A 1 133 ? 2.981 2.113 -9.263 1.00 89.38 133 ASP A CA 1
ATOM 994 C C . ASP A 1 133 ? 2.100 3.352 -9.012 1.00 89.38 133 ASP A C 1
ATOM 996 O O . ASP A 1 133 ? 1.438 3.832 -9.929 1.00 89.38 133 ASP A O 1
ATOM 1000 N N . GLY A 1 134 ? 2.103 3.881 -7.781 1.00 88.69 134 GLY A N 1
ATOM 1001 C CA . GLY A 1 134 ? 1.330 5.059 -7.366 1.00 88.69 134 GLY A CA 1
ATOM 1002 C C . GLY A 1 134 ? -0.172 4.809 -7.179 1.00 88.69 134 GLY A C 1
ATOM 1003 O O . GLY A 1 134 ? -0.896 5.708 -6.755 1.00 88.69 134 GLY A O 1
ATOM 1004 N N . LEU A 1 135 ? -0.672 3.598 -7.456 1.00 93.75 135 LEU A N 1
ATOM 1005 C CA . LEU A 1 135 ? -2.104 3.309 -7.336 1.00 93.75 135 LEU A CA 1
ATOM 1006 C C . LEU A 1 135 ? -2.564 3.227 -5.881 1.00 93.75 135 LEU A C 1
ATOM 1008 O O . LEU A 1 135 ? -3.705 3.580 -5.596 1.00 93.75 135 LEU A O 1
ATOM 1012 N N . ALA A 1 136 ? -1.702 2.787 -4.960 1.00 93.31 136 ALA A N 1
ATOM 1013 C CA . ALA A 1 136 ? -2.035 2.820 -3.540 1.00 93.31 136 ALA A CA 1
ATOM 1014 C C . ALA A 1 136 ? -2.160 4.269 -3.056 1.00 93.31 136 ALA A C 1
ATOM 1016 O O . ALA A 1 136 ? -3.192 4.612 -2.488 1.00 93.31 136 ALA A O 1
ATOM 1017 N N . ALA A 1 137 ? -1.193 5.137 -3.376 1.00 89.19 137 ALA A N 1
ATOM 1018 C CA . ALA A 1 137 ? -1.301 6.572 -3.098 1.00 89.19 137 ALA A CA 1
ATOM 1019 C C . ALA A 1 137 ? -2.596 7.174 -3.650 1.00 89.19 137 ALA A C 1
ATOM 1021 O O . ALA A 1 137 ? -3.311 7.855 -2.926 1.00 89.19 137 ALA A O 1
ATOM 1022 N N . ARG A 1 138 ? -2.966 6.846 -4.892 1.00 91.19 138 ARG A N 1
ATOM 1023 C CA . ARG A 1 138 ? -4.217 7.330 -5.478 1.00 91.19 138 ARG A CA 1
ATOM 1024 C C . ARG A 1 138 ? -5.462 6.841 -4.729 1.00 91.19 138 ARG A C 1
ATOM 1026 O O . ARG A 1 138 ? -6.257 7.650 -4.268 1.00 91.19 138 ARG A O 1
ATOM 1033 N N . TYR A 1 139 ? -5.667 5.527 -4.658 1.00 95.50 139 TYR A N 1
ATOM 1034 C CA . TYR A 1 139 ? -6.953 4.966 -4.231 1.00 95.50 139 TYR A CA 1
ATOM 1035 C C . TYR A 1 139 ? -7.073 4.831 -2.718 1.00 95.50 139 TYR A C 1
ATOM 1037 O O . TYR A 1 139 ? -8.096 5.207 -2.154 1.00 95.50 139 TYR A O 1
ATOM 1045 N N . VAL A 1 140 ? -6.025 4.341 -2.052 1.00 94.56 140 VAL A N 1
ATOM 1046 C CA . VAL A 1 140 ? -5.997 4.275 -0.585 1.00 94.56 140 VAL A CA 1
ATOM 1047 C C . VAL A 1 140 ? -5.842 5.680 -0.017 1.00 94.56 140 VAL A C 1
ATOM 1049 O O . VAL A 1 140 ? -6.518 6.013 0.944 1.00 94.56 140 VAL A O 1
ATOM 1052 N N . GLY A 1 141 ? -5.028 6.540 -0.635 1.00 91.44 141 GLY A N 1
ATOM 1053 C CA . GLY A 1 141 ? -4.921 7.935 -0.208 1.00 91.44 141 GLY A CA 1
ATOM 1054 C C . GLY A 1 141 ? -6.221 8.724 -0.348 1.00 91.44 141 GLY A C 1
ATOM 1055 O O . GLY A 1 141 ? -6.557 9.495 0.546 1.00 91.44 141 GLY A O 1
ATOM 1056 N N . GLY A 1 142 ? -6.993 8.499 -1.417 1.00 90.06 142 GLY A N 1
ATOM 1057 C CA . GLY A 1 142 ? -8.353 9.034 -1.547 1.00 90.06 142 GLY A CA 1
ATOM 1058 C C . GLY A 1 142 ? -9.275 8.565 -0.416 1.00 90.06 142 GLY A C 1
ATOM 1059 O O . GLY A 1 142 ? -9.880 9.395 0.260 1.00 90.06 142 GLY A O 1
ATOM 1060 N N . ALA A 1 143 ? -9.294 7.255 -0.144 1.00 92.12 143 ALA A N 1
ATOM 1061 C CA . ALA A 1 143 ? -10.090 6.672 0.936 1.00 92.12 143 ALA A CA 1
ATOM 1062 C C . ALA A 1 143 ? -9.713 7.236 2.318 1.00 92.12 143 ALA A C 1
ATOM 1064 O O . ALA A 1 143 ? -10.577 7.607 3.110 1.00 92.12 143 ALA A O 1
ATOM 1065 N N . VAL A 1 144 ? -8.412 7.346 2.584 1.00 91.81 144 VAL A N 1
ATOM 1066 C CA . VAL A 1 144 ? -7.878 7.872 3.840 1.00 91.81 144 VAL A CA 1
ATOM 1067 C C . VAL A 1 144 ? -8.211 9.352 4.016 1.00 91.81 144 VAL A C 1
ATOM 1069 O O . VAL A 1 144 ? -8.611 9.743 5.103 1.00 91.81 144 VAL A O 1
ATOM 1072 N N . ARG A 1 145 ? -8.121 10.17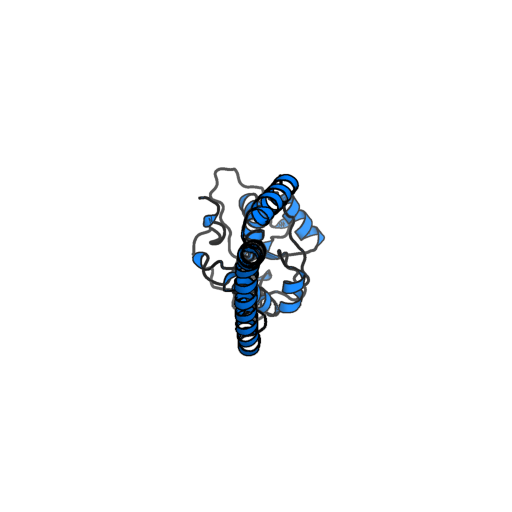5 2.964 1.00 88.31 145 ARG A N 1
ATOM 1073 C CA . ARG A 1 145 ? -8.540 11.586 3.040 1.00 88.31 145 ARG A CA 1
ATOM 1074 C C . ARG A 1 145 ? -10.044 11.743 3.262 1.00 88.31 145 ARG A C 1
ATOM 1076 O O . ARG A 1 145 ? -10.455 12.692 3.917 1.00 88.31 145 ARG A O 1
ATOM 1083 N N . GLY A 1 146 ? -10.861 10.838 2.721 1.00 89.06 146 GLY A N 1
ATOM 1084 C CA . GLY A 1 146 ? -12.315 10.904 2.873 1.00 89.06 146 GLY A CA 1
ATOM 1085 C C . GLY A 1 146 ? -12.836 10.430 4.235 1.00 89.06 146 GLY A C 1
ATOM 1086 O O . GLY A 1 146 ? -13.911 10.862 4.641 1.00 89.06 146 GLY A O 1
ATOM 1087 N N . ARG A 1 147 ? -12.105 9.545 4.929 1.00 90.12 147 ARG A N 1
ATOM 1088 C CA . ARG A 1 147 ? -12.460 9.000 6.257 1.00 90.12 147 ARG A CA 1
ATOM 1089 C C . ARG A 1 147 ? -11.214 8.817 7.145 1.00 90.12 147 ARG A C 1
ATOM 1091 O O . ARG A 1 147 ? -10.909 7.683 7.525 1.00 90.12 147 ARG A O 1
ATOM 1098 N N . PRO A 1 148 ? -10.443 9.877 7.448 1.00 88.88 148 PRO A N 1
ATOM 1099 C CA . PRO A 1 148 ? -9.174 9.756 8.177 1.00 88.88 148 PRO A CA 1
ATOM 1100 C C . PRO A 1 148 ? -9.339 9.131 9.567 1.00 88.88 148 PRO A C 1
ATOM 1102 O O . PRO A 1 148 ? -8.458 8.411 10.029 1.00 88.88 148 PRO A O 1
ATOM 1105 N N . GLU A 1 149 ? -10.496 9.323 10.197 1.00 88.62 149 GLU A N 1
ATOM 1106 C CA . GLU A 1 149 ? -10.869 8.756 11.492 1.00 88.62 149 GLU A CA 1
ATOM 1107 C C . GLU A 1 149 ? -11.089 7.237 11.476 1.00 88.62 149 GLU A C 1
ATOM 1109 O O . GLU A 1 149 ? -11.219 6.634 12.537 1.00 88.62 149 GLU A O 1
ATOM 1114 N N . ALA A 1 150 ? -11.142 6.605 10.299 1.00 93.81 150 ALA A N 1
ATOM 1115 C CA . ALA A 1 150 ? -11.234 5.152 10.167 1.00 93.81 150 ALA A CA 1
ATOM 1116 C C . ALA A 1 150 ? -9.861 4.464 10.075 1.00 93.81 150 ALA A C 1
ATOM 1118 O O . ALA A 1 150 ? -9.788 3.230 10.049 1.00 93.81 150 ALA A O 1
ATOM 1119 N N . PHE A 1 151 ? -8.780 5.244 10.027 1.00 94.00 151 PHE A N 1
ATOM 1120 C CA . PHE A 1 151 ? -7.420 4.749 9.883 1.00 94.00 151 PHE A CA 1
ATOM 1121 C C . PHE A 1 151 ? -6.543 5.190 11.053 1.00 94.00 151 PHE A C 1
ATOM 1123 O O . PHE A 1 151 ? -6.769 6.208 11.700 1.00 94.00 151 PHE A O 1
ATOM 1130 N N . CYS A 1 152 ? -5.493 4.419 11.295 1.00 93.06 152 CYS A N 1
ATOM 1131 C CA . CYS A 1 152 ? -4.427 4.765 12.220 1.00 93.06 152 CYS A CA 1
ATOM 1132 C C . CYS A 1 152 ? -3.069 4.492 11.565 1.00 93.06 152 CYS A C 1
ATOM 1134 O O . CYS A 1 152 ? -2.942 3.648 10.677 1.00 93.06 152 CYS A O 1
ATOM 1136 N N . TYR A 1 153 ? -2.036 5.213 11.975 1.00 92.81 153 TYR A N 1
ATOM 1137 C CA . TYR A 1 153 ? -0.683 5.046 11.467 1.00 92.81 153 TYR A CA 1
ATOM 1138 C C . TYR A 1 153 ? 0.060 3.991 12.286 1.00 92.81 153 TYR A C 1
ATOM 1140 O O . TYR A 1 153 ? 0.087 4.061 13.516 1.00 92.81 153 TYR A O 1
ATOM 1148 N N . LEU A 1 154 ? 0.684 3.029 11.601 1.00 92.06 154 LEU A N 1
ATOM 1149 C CA . LEU A 1 154 ? 1.486 1.992 12.246 1.00 92.06 154 LEU A CA 1
ATOM 1150 C C . LEU A 1 154 ? 2.984 2.226 12.036 1.00 92.06 154 LEU A C 1
ATOM 1152 O O . LEU A 1 154 ? 3.750 2.299 12.995 1.00 92.06 154 LEU A O 1
ATOM 1156 N N . ARG A 1 155 ? 3.426 2.294 10.772 1.00 92.12 155 ARG A N 1
ATOM 1157 C CA . ARG A 1 155 ? 4.858 2.362 10.446 1.00 92.12 155 ARG A CA 1
ATOM 1158 C C . ARG A 1 155 ? 5.135 2.871 9.037 1.00 92.12 155 ARG A C 1
ATOM 1160 O O . ARG A 1 155 ? 4.439 2.510 8.093 1.00 92.12 155 ARG A O 1
ATOM 1167 N N . GLY A 1 156 ? 6.223 3.622 8.893 1.00 91.81 156 GLY A N 1
ATOM 1168 C CA . GLY A 1 156 ? 6.783 4.064 7.620 1.00 91.81 156 GLY A CA 1
ATOM 1169 C C . GLY A 1 156 ? 8.067 3.320 7.250 1.00 91.81 156 GLY A C 1
ATOM 1170 O O . GLY A 1 156 ? 8.827 2.877 8.114 1.00 91.81 156 GLY A O 1
ATOM 1171 N N . PHE A 1 157 ? 8.309 3.204 5.948 1.00 92.81 157 PHE A N 1
ATOM 1172 C CA . PHE A 1 157 ? 9.465 2.551 5.345 1.00 92.81 157 PHE A CA 1
ATOM 1173 C C . PHE A 1 157 ? 10.057 3.479 4.289 1.00 92.81 157 PHE A C 1
ATOM 1175 O O . PHE A 1 157 ? 9.442 3.705 3.247 1.00 92.81 157 PHE A O 1
ATOM 1182 N N . GLY A 1 158 ? 11.254 4.001 4.560 1.00 88.44 158 GLY A N 1
ATOM 1183 C CA . GLY A 1 158 ? 11.894 4.990 3.693 1.00 88.44 158 GLY A CA 1
ATOM 1184 C C . GLY A 1 158 ? 11.302 6.390 3.810 1.00 88.44 158 GLY A C 1
ATOM 1185 O O . GLY A 1 158 ? 10.259 6.601 4.432 1.00 88.44 158 GLY A O 1
ATOM 1186 N N . ALA A 1 159 ? 11.981 7.358 3.198 1.00 80.88 159 ALA A N 1
ATOM 1187 C CA . ALA A 1 159 ? 11.481 8.723 3.112 1.00 80.88 159 ALA A CA 1
ATOM 1188 C C . ALA A 1 159 ? 10.469 8.868 1.952 1.00 80.88 159 ALA A C 1
ATOM 1190 O O . ALA A 1 159 ? 10.632 8.223 0.911 1.00 80.88 159 ALA A O 1
ATOM 1191 N N . PRO A 1 160 ? 9.449 9.742 2.062 1.00 72.19 160 PRO A N 1
ATOM 1192 C CA . PRO A 1 160 ? 8.474 9.975 0.987 1.00 72.19 160 PRO A CA 1
ATOM 1193 C C . PRO A 1 160 ? 9.120 10.399 -0.329 1.00 72.19 160 PRO A C 1
ATOM 1195 O O . PRO A 1 160 ? 8.769 9.874 -1.381 1.00 72.19 160 PRO A O 1
ATOM 1198 N N . VAL A 1 161 ? 10.142 11.257 -0.247 1.00 76.69 161 VAL A N 1
ATOM 1199 C CA . VAL A 1 161 ? 10.914 11.746 -1.401 1.00 76.69 161 VAL A CA 1
ATOM 1200 C C . VAL A 1 161 ? 11.624 10.624 -2.170 1.00 76.69 161 VAL A C 1
ATOM 1202 O O . VAL A 1 161 ? 11.910 10.764 -3.356 1.00 76.69 161 VAL A O 1
ATOM 1205 N N . GLU A 1 162 ? 11.864 9.479 -1.526 1.00 81.00 162 GLU A N 1
ATOM 1206 C CA . GLU A 1 162 ? 12.454 8.279 -2.135 1.00 81.00 162 GLU A CA 1
ATOM 1207 C C . GLU A 1 162 ? 11.382 7.292 -2.643 1.00 81.00 162 GLU A C 1
ATOM 1209 O O . GLU A 1 162 ? 11.696 6.227 -3.179 1.00 81.00 162 GLU A O 1
ATOM 1214 N N . GLY A 1 163 ? 10.103 7.656 -2.504 1.00 81.12 163 GLY A N 1
ATOM 1215 C CA . GLY A 1 163 ? 8.940 6.818 -2.771 1.00 81.12 163 GLY A CA 1
ATOM 1216 C C . GLY A 1 163 ? 8.768 5.717 -1.730 1.00 81.12 163 GLY A C 1
ATOM 1217 O O . GLY A 1 163 ? 8.669 4.545 -2.091 1.00 81.12 163 GLY A O 1
ATOM 1218 N N . GLY A 1 164 ? 8.762 6.109 -0.453 1.00 89.56 164 GLY A N 1
ATOM 1219 C CA . GLY A 1 164 ? 8.541 5.227 0.693 1.00 89.56 164 GLY A CA 1
ATOM 1220 C C . GLY A 1 164 ? 7.231 4.428 0.655 1.00 89.56 164 GLY A C 1
ATOM 1221 O O . GLY A 1 164 ? 6.400 4.557 -0.246 1.00 89.56 164 GLY A O 1
ATOM 1222 N N . ALA A 1 165 ? 7.037 3.604 1.679 1.00 93.44 165 ALA A N 1
ATOM 1223 C CA . ALA A 1 165 ? 5.795 2.881 1.934 1.00 93.44 165 ALA A CA 1
ATOM 1224 C C . ALA A 1 165 ? 5.315 3.146 3.365 1.00 93.44 165 ALA A C 1
ATOM 1226 O O . ALA A 1 165 ? 6.122 3.398 4.260 1.00 93.44 165 ALA A O 1
ATOM 1227 N N . GLN A 1 166 ? 4.010 3.084 3.596 1.00 94.12 166 GLN A N 1
ATOM 1228 C CA . GLN A 1 166 ? 3.421 3.247 4.919 1.00 94.12 166 GLN A CA 1
ATOM 1229 C C . GLN A 1 166 ? 2.360 2.198 5.174 1.00 94.12 166 GLN A C 1
ATOM 1231 O O . GLN A 1 166 ? 1.526 1.904 4.322 1.00 94.12 166 GLN A O 1
ATOM 1236 N N . LEU A 1 167 ? 2.404 1.636 6.369 1.00 96.25 167 LEU A N 1
ATOM 1237 C CA . LEU A 1 167 ? 1.439 0.676 6.849 1.00 96.25 167 LEU A CA 1
ATOM 1238 C C . LEU A 1 167 ? 0.467 1.391 7.778 1.00 96.25 167 LEU A C 1
ATOM 1240 O O . LEU A 1 167 ? 0.874 1.998 8.773 1.00 96.25 167 LEU A O 1
ATOM 1244 N N . LEU A 1 168 ? -0.809 1.312 7.425 1.00 96.44 168 LEU A N 1
ATOM 1245 C CA . LEU A 1 168 ? -1.906 1.887 8.185 1.00 96.44 168 LEU A CA 1
ATOM 1246 C C . LEU A 1 168 ? -2.747 0.757 8.772 1.00 96.44 168 LEU A C 1
ATOM 1248 O O . LEU A 1 168 ? -2.950 -0.274 8.123 1.00 96.44 168 LEU A O 1
ATOM 1252 N N . GLY A 1 169 ? -3.242 0.961 9.986 1.00 96.75 169 GLY A N 1
ATOM 1253 C CA . GLY A 1 169 ? -4.318 0.165 10.549 1.00 96.75 169 GLY A CA 1
ATOM 1254 C C . GLY A 1 169 ? -5.674 0.697 10.094 1.00 96.75 169 GLY A C 1
ATOM 1255 O O . GLY A 1 169 ? -5.846 1.894 9.875 1.00 96.75 169 GLY A O 1
ATOM 1256 N N . ILE A 1 170 ? -6.630 -0.210 9.945 1.00 96.69 170 ILE A N 1
ATOM 1257 C CA . ILE A 1 170 ? -8.042 0.081 9.701 1.00 96.69 170 ILE A CA 1
ATOM 1258 C C . ILE A 1 170 ? -8.765 -0.213 11.008 1.00 96.69 170 ILE A C 1
ATOM 1260 O O . ILE A 1 170 ? -8.707 -1.349 11.496 1.00 96.69 170 ILE A O 1
ATOM 1264 N N . LEU A 1 171 ? -9.394 0.802 11.596 1.00 94.44 171 LEU A N 1
ATOM 1265 C CA . LEU A 1 171 ? -10.138 0.659 12.846 1.00 94.44 171 LEU A CA 1
ATOM 1266 C C . LEU A 1 171 ? -11.386 -0.201 12.619 1.00 94.44 171 LEU A C 1
ATOM 1268 O O . LEU A 1 171 ? -11.965 -0.144 11.528 1.00 94.44 171 LEU A O 1
ATOM 1272 N N . PRO A 1 172 ? -11.807 -1.024 13.590 1.00 91.38 172 PRO A N 1
ATOM 1273 C CA . PRO A 1 172 ? -13.033 -1.799 13.465 1.00 91.38 172 PRO A CA 1
ATOM 1274 C C . PRO A 1 172 ? -14.269 -0.877 13.495 1.00 91.38 172 PRO A C 1
ATOM 1276 O O . PRO A 1 172 ? -14.174 0.245 13.998 1.00 91.38 172 PRO A O 1
ATOM 1279 N N . PRO A 1 173 ? -15.426 -1.304 12.952 1.00 89.69 173 PRO A N 1
ATOM 1280 C CA . PRO A 1 173 ? -16.615 -0.458 12.815 1.00 89.69 173 PRO A CA 1
ATOM 1281 C C . PRO A 1 173 ? -17.040 0.275 14.096 1.00 89.69 173 PRO A C 1
ATOM 1283 O O . PRO A 1 173 ? -17.472 1.420 14.024 1.00 89.69 173 PRO A O 1
ATOM 1286 N N . GLU A 1 174 ? -16.887 -0.365 15.254 1.00 87.94 174 GLU A N 1
ATOM 1287 C CA . GLU A 1 174 ? -17.216 0.173 16.577 1.00 87.94 174 GLU A CA 1
ATOM 1288 C C . GLU A 1 174 ? -16.294 1.305 17.058 1.00 87.94 174 GLU A C 1
ATOM 1290 O O . GLU A 1 174 ? -16.697 2.091 17.914 1.00 87.94 174 GLU A O 1
ATOM 1295 N N . GLU A 1 175 ? -15.081 1.405 16.514 1.00 86.06 175 GLU A N 1
ATOM 1296 C CA . GLU A 1 175 ? -14.079 2.418 16.879 1.00 86.06 175 GLU A CA 1
ATOM 1297 C C . GLU A 1 175 ? -14.012 3.573 15.867 1.00 86.06 175 GLU A C 1
ATOM 1299 O O . GLU A 1 175 ? -13.357 4.584 16.123 1.00 86.06 175 GLU A O 1
ATOM 1304 N N . ARG A 1 176 ? -14.696 3.458 14.721 1.00 87.56 176 ARG A N 1
ATOM 1305 C CA . ARG A 1 176 ? -14.738 4.513 13.700 1.00 87.56 176 ARG A CA 1
ATOM 1306 C C . ARG A 1 176 ? -15.654 5.638 14.171 1.00 87.56 176 ARG A C 1
ATOM 1308 O O . ARG A 1 176 ? -16.857 5.440 14.340 1.00 87.56 176 ARG A O 1
ATOM 1315 N N . ALA A 1 177 ? -15.097 6.833 14.345 1.00 77.06 177 ALA A N 1
ATOM 1316 C CA . ALA A 1 177 ? -15.909 8.018 14.592 1.00 77.06 177 ALA A CA 1
ATOM 1317 C C . ALA A 1 177 ? -16.790 8.351 13.369 1.00 77.06 177 ALA A C 1
ATOM 1319 O O . ALA A 1 177 ? -16.580 7.853 12.258 1.00 77.06 177 ALA A O 1
ATOM 1320 N N . ALA A 1 178 ? -17.814 9.182 13.585 1.00 71.31 178 ALA A N 1
ATOM 1321 C CA . ALA A 1 178 ? -18.601 9.726 12.483 1.00 71.31 178 ALA A CA 1
ATOM 1322 C C . ALA A 1 178 ? -17.693 10.544 11.540 1.00 71.31 178 ALA A C 1
ATOM 1324 O O . ALA A 1 178 ? -16.725 11.138 12.028 1.00 71.31 178 ALA A O 1
ATOM 1325 N N . PRO A 1 179 ? -18.004 10.605 10.228 1.00 65.88 179 PRO A N 1
ATOM 1326 C CA . PRO A 1 179 ? -17.221 11.390 9.282 1.00 65.88 179 PRO A CA 1
ATOM 1327 C C . PRO A 1 179 ? -17.069 12.830 9.787 1.00 65.88 179 PRO A C 1
ATOM 1329 O O . PRO A 1 179 ? -18.073 13.429 10.194 1.00 65.88 179 PRO A O 1
ATOM 1332 N N . PRO A 1 180 ? -15.852 13.390 9.801 1.00 63.16 180 PRO A N 1
ATOM 1333 C CA . PRO A 1 180 ? -15.646 14.752 10.257 1.00 63.16 180 PRO A CA 1
ATOM 1334 C C . PRO A 1 180 ? -16.330 15.757 9.327 1.00 63.16 180 PRO A C 1
ATOM 1336 O O . PRO A 1 180 ? -16.465 15.536 8.123 1.00 63.16 180 PRO A O 1
ATOM 1339 N N . GLU A 1 181 ? -16.739 16.894 9.893 1.00 61.22 181 GLU A N 1
ATOM 1340 C CA . GLU A 1 181 ? -17.187 18.040 9.101 1.00 61.22 181 GLU A CA 1
ATOM 1341 C C . GLU A 1 181 ? -16.047 18.506 8.165 1.00 61.22 181 GLU A C 1
ATOM 1343 O O . GLU A 1 181 ? -14.884 18.491 8.582 1.00 61.22 181 GLU A O 1
ATOM 1348 N N . PRO A 1 182 ? -16.339 18.981 6.936 1.00 56.72 182 PRO A N 1
ATOM 1349 C CA . PRO A 1 182 ? -15.338 19.252 5.891 1.00 56.72 182 PRO A CA 1
ATOM 1350 C C . PRO A 1 182 ? -14.230 20.265 6.242 1.00 56.72 182 PRO A C 1
ATOM 1352 O O . PRO A 1 182 ? -13.313 20.463 5.451 1.00 56.72 182 PRO A O 1
ATOM 1355 N N . SER A 1 183 ? -14.333 20.961 7.377 1.00 53.22 183 SER A N 1
ATOM 1356 C CA . SER A 1 183 ? -13.414 22.019 7.813 1.00 53.22 183 SER A CA 1
ATOM 1357 C C . SER A 1 183 ? -12.492 21.624 8.971 1.00 53.22 183 SER A C 1
ATOM 1359 O O . SER A 1 183 ? -11.775 22.484 9.482 1.00 53.22 183 SER A O 1
ATOM 1361 N N . ALA A 1 184 ? -12.551 20.382 9.455 1.00 51.50 184 ALA A N 1
ATOM 1362 C CA . ALA A 1 184 ? -11.682 19.926 10.533 1.00 51.50 184 ALA A CA 1
ATOM 1363 C C . ALA A 1 184 ? -10.350 19.408 9.969 1.00 51.50 184 ALA A C 1
ATOM 1365 O O . ALA A 1 184 ? -10.337 18.535 9.105 1.00 51.50 184 ALA A O 1
ATOM 1366 N N . ASP A 1 185 ? -9.234 19.922 10.491 1.00 48.66 185 ASP A N 1
ATOM 1367 C CA . ASP A 1 185 ? -7.906 19.333 10.291 1.00 48.66 185 ASP A CA 1
ATOM 1368 C C . ASP A 1 185 ? -7.880 17.983 11.026 1.00 48.66 185 ASP A C 1
ATOM 1370 O O . ASP A 1 185 ? -7.601 17.900 12.225 1.00 48.66 185 ASP A O 1
ATOM 1374 N N . VAL A 1 186 ? -8.279 16.916 10.332 1.00 56.91 186 VAL A N 1
ATOM 1375 C CA . VAL A 1 186 ? -8.297 15.560 10.884 1.00 56.91 186 VAL A CA 1
ATOM 1376 C C . VAL A 1 186 ? -7.119 14.806 10.320 1.00 56.91 186 VAL A C 1
ATOM 1378 O O . VAL A 1 186 ? -7.113 14.374 9.171 1.00 56.91 186 VAL A O 1
ATOM 1381 N N . GLY A 1 187 ? -6.098 14.671 11.152 1.00 66.88 187 GLY A N 1
ATOM 1382 C CA . GLY A 1 187 ? -4.969 13.830 10.833 1.00 66.88 187 GLY A CA 1
ATOM 1383 C C . GLY A 1 187 ? -5.038 12.468 11.511 1.00 66.88 187 GLY A C 1
ATOM 1384 O O . GLY A 1 187 ? -5.887 12.202 12.361 1.00 66.88 187 GLY A O 1
ATOM 1385 N N . ILE A 1 188 ? -4.137 11.588 11.099 1.00 80.88 188 ILE A N 1
ATOM 1386 C CA . ILE A 1 188 ? -4.143 10.184 11.497 1.00 80.88 188 ILE A CA 1
ATOM 1387 C C . ILE A 1 188 ? -3.303 10.003 12.752 1.00 80.88 188 ILE A C 1
ATOM 1389 O O . ILE A 1 188 ? -2.151 10.430 12.823 1.00 80.88 188 ILE A O 1
ATOM 1393 N N . VAL A 1 189 ? -3.895 9.339 13.741 1.00 86.06 189 VAL A N 1
ATOM 1394 C CA . VAL A 1 189 ? -3.254 9.022 15.021 1.00 86.06 189 VAL A CA 1
ATOM 1395 C C . VAL A 1 189 ? -2.501 7.695 14.953 1.00 86.06 189 VAL A C 1
ATOM 1397 O O . VAL A 1 189 ? -2.753 6.871 14.076 1.00 86.06 189 VAL A O 1
ATOM 1400 N N . ALA A 1 190 ? -1.584 7.461 15.892 1.00 88.50 190 ALA A N 1
ATOM 1401 C CA . ALA A 1 190 ? -0.908 6.172 16.015 1.00 88.50 190 ALA A CA 1
ATOM 1402 C C . ALA A 1 190 ? -1.905 5.042 16.333 1.00 88.50 190 ALA A C 1
ATOM 1404 O O . ALA A 1 190 ? -2.871 5.244 17.071 1.00 88.50 190 ALA A O 1
ATOM 1405 N N . CYS A 1 191 ? -1.667 3.849 15.786 1.00 91.12 191 CYS A N 1
ATOM 1406 C CA . CYS A 1 191 ? -2.516 2.695 16.064 1.00 91.12 191 CYS A CA 1
ATOM 1407 C C . CYS A 1 191 ? -2.425 2.240 17.530 1.00 91.12 191 CYS A C 1
ATOM 1409 O O . CYS A 1 191 ? -1.344 2.316 18.120 1.00 91.12 191 CYS A O 1
ATOM 1411 N N . PRO A 1 192 ? -3.523 1.698 18.096 1.00 90.38 192 PRO A N 1
ATOM 1412 C CA . PRO A 1 192 ? -3.505 1.050 19.406 1.00 90.38 192 PRO A CA 1
ATOM 1413 C C . PRO A 1 192 ? -2.516 -0.122 19.476 1.00 90.38 192 PRO A C 1
ATOM 1415 O O . PRO A 1 192 ? -2.243 -0.772 18.467 1.00 90.38 192 PRO A O 1
ATOM 1418 N N . GLU A 1 193 ? -2.063 -0.474 20.684 1.00 89.12 193 GLU A N 1
ATOM 1419 C CA . GLU A 1 193 ? -1.129 -1.595 20.920 1.00 89.12 193 GLU A CA 1
ATOM 1420 C C . GLU A 1 193 ? -1.622 -2.933 20.336 1.00 89.12 193 GLU A C 1
ATOM 1422 O O . GLU A 1 193 ? -0.830 -3.771 19.915 1.00 89.12 193 GLU A O 1
ATOM 1427 N N . SER A 1 194 ? -2.942 -3.113 20.218 1.00 91.00 194 SER A N 1
ATOM 1428 C CA . SER A 1 194 ? -3.567 -4.309 19.633 1.00 91.00 194 SER A CA 1
ATOM 1429 C C . SER A 1 194 ? -3.278 -4.522 18.135 1.00 91.00 194 SER A C 1
ATOM 1431 O O . SER A 1 194 ? -3.682 -5.552 17.578 1.00 91.00 194 SER A O 1
ATOM 1433 N N . TYR A 1 195 ? -2.634 -3.554 17.474 1.00 93.62 195 TYR A N 1
ATOM 1434 C CA . TYR A 1 195 ? -2.186 -3.620 16.080 1.00 93.62 195 TYR A CA 1
ATOM 1435 C C . TYR A 1 195 ? -0.719 -4.065 15.930 1.00 93.62 195 TYR A C 1
ATOM 1437 O O . TYR A 1 195 ? -0.250 -4.242 14.806 1.00 93.62 195 TYR A O 1
ATOM 1445 N N . TYR A 1 196 ? 0.006 -4.272 17.033 1.00 91.62 196 TYR A N 1
ATOM 1446 C CA . TYR A 1 196 ? 1.412 -4.680 17.026 1.00 91.62 196 TYR A CA 1
ATOM 1447 C C . TYR A 1 196 ? 1.566 -6.151 17.439 1.00 91.62 196 TYR A C 1
ATOM 1449 O O . TYR A 1 196 ? 0.784 -6.688 18.228 1.00 91.62 196 TYR A O 1
ATOM 1457 N N . GLY A 1 197 ? 2.568 -6.830 16.877 1.00 86.44 197 GLY A N 1
ATOM 1458 C CA . GLY A 1 197 ? 2.990 -8.156 17.337 1.00 86.44 197 GLY A CA 1
ATOM 1459 C C . GLY A 1 197 ? 3.487 -8.132 18.792 1.00 86.44 197 GLY A C 1
ATOM 1460 O O . GLY A 1 197 ? 3.907 -7.093 19.291 1.00 86.44 197 GLY A O 1
ATOM 1461 N N . ARG A 1 198 ? 3.456 -9.284 19.482 1.00 68.00 198 ARG A N 1
ATOM 1462 C CA . ARG A 1 198 ? 3.752 -9.386 20.931 1.00 68.00 198 ARG A CA 1
ATOM 1463 C C . ARG A 1 198 ? 5.166 -8.954 21.343 1.00 68.00 198 ARG A C 1
ATOM 1465 O O . ARG A 1 198 ? 5.345 -8.606 22.501 1.00 68.00 198 ARG A O 1
ATOM 1472 N N . ASP A 1 199 ? 6.122 -8.972 20.415 1.00 65.31 199 ASP A N 1
ATOM 1473 C CA . ASP A 1 199 ? 7.548 -8.720 20.678 1.00 65.31 199 ASP A CA 1
ATOM 1474 C C . ASP A 1 199 ? 8.089 -7.514 19.887 1.00 65.31 199 ASP A C 1
ATOM 1476 O O . ASP A 1 199 ? 9.287 -7.398 19.632 1.00 65.31 199 ASP A O 1
ATOM 1480 N N . VAL A 1 200 ? 7.197 -6.627 19.442 1.00 68.12 200 VAL A N 1
ATOM 1481 C CA . VAL A 1 200 ? 7.553 -5.442 18.659 1.00 68.12 200 VAL A CA 1
ATOM 1482 C C . VAL A 1 200 ? 7.504 -4.233 19.578 1.00 68.12 200 VAL A C 1
ATOM 1484 O O . VAL A 1 200 ? 6.438 -3.909 20.096 1.00 68.12 200 VAL A O 1
ATOM 1487 N N . ASP A 1 201 ? 8.636 -3.542 19.738 1.00 59.06 201 ASP A N 1
ATOM 1488 C CA . ASP A 1 201 ? 8.656 -2.233 20.390 1.00 59.06 201 ASP A CA 1
ATOM 1489 C C . ASP A 1 201 ? 7.668 -1.314 19.664 1.00 59.06 201 ASP A C 1
ATOM 1491 O O . ASP A 1 201 ? 7.865 -0.960 18.492 1.00 59.06 201 ASP A O 1
ATOM 1495 N N . VAL A 1 202 ? 6.582 -0.961 20.357 1.00 57.66 202 VAL A N 1
ATOM 1496 C CA . VAL A 1 202 ? 5.653 0.073 19.910 1.00 57.66 202 VAL A CA 1
ATOM 1497 C C . VAL A 1 202 ? 6.485 1.348 19.808 1.00 57.66 202 VAL A C 1
ATOM 1499 O O . VAL A 1 202 ? 7.049 1.773 20.819 1.00 57.66 202 VAL A O 1
ATOM 1502 N N . PRO A 1 203 ? 6.638 1.947 18.615 1.00 52.69 203 PRO A N 1
ATOM 1503 C CA . PRO A 1 203 ? 7.361 3.203 18.510 1.00 52.69 203 PRO A CA 1
ATOM 1504 C C . PRO A 1 203 ? 6.708 4.209 19.464 1.00 52.69 203 PRO A C 1
ATOM 1506 O O . PRO A 1 203 ? 5.490 4.391 19.394 1.00 52.69 203 PRO A O 1
ATOM 1509 N N . GLU A 1 204 ? 7.487 4.842 20.355 1.00 43.47 204 GLU A N 1
ATOM 1510 C CA . GLU A 1 204 ? 6.996 5.986 21.136 1.00 43.47 204 GLU A CA 1
ATOM 1511 C C . GLU A 1 204 ? 6.289 6.930 20.166 1.00 43.47 204 GLU A C 1
ATOM 1513 O O . GLU A 1 204 ? 6.852 7.234 19.112 1.00 43.47 204 GLU A O 1
ATOM 1518 N N . ALA A 1 205 ? 5.048 7.315 20.489 1.00 41.09 205 ALA A N 1
ATOM 1519 C CA . ALA A 1 205 ? 4.173 8.103 19.629 1.00 41.09 205 ALA A CA 1
ATOM 1520 C C . ALA A 1 205 ? 4.955 9.258 18.984 1.00 41.09 205 ALA A C 1
ATOM 1522 O O . ALA A 1 205 ? 5.215 10.288 19.608 1.00 41.09 205 ALA A O 1
ATOM 1523 N N . TYR A 1 206 ? 5.392 9.059 17.739 1.00 38.78 206 TYR A N 1
ATOM 1524 C CA . TYR A 1 206 ? 6.258 10.021 17.088 1.00 38.78 206 TYR A CA 1
ATOM 1525 C C . TYR A 1 206 ? 5.382 11.182 16.651 1.00 38.78 206 TYR A C 1
ATOM 1527 O O . TYR A 1 206 ? 4.573 11.067 15.733 1.00 38.78 206 TYR A O 1
ATOM 1535 N N . SER A 1 207 ? 5.556 12.309 17.336 1.00 40.28 207 SER A N 1
ATOM 1536 C CA . SER A 1 207 ? 5.038 13.615 16.948 1.00 40.28 207 SER A CA 1
ATOM 1537 C C . SER A 1 207 ? 5.777 14.124 15.701 1.00 40.28 207 SER A C 1
ATOM 1539 O O . SER A 1 207 ? 6.443 15.157 15.734 1.00 40.28 207 SER A O 1
ATOM 1541 N N . SER A 1 208 ? 5.667 13.419 14.577 1.00 38.75 208 SER A N 1
ATOM 1542 C CA . SER A 1 208 ? 5.673 14.082 13.277 1.00 38.75 208 SER A CA 1
ATOM 1543 C C . SER A 1 208 ? 4.227 14.203 12.870 1.00 38.75 208 SER A C 1
ATOM 1545 O O . SER A 1 208 ? 3.568 13.175 12.816 1.00 38.75 208 SER A O 1
ATOM 1547 N N . SER A 1 209 ? 3.781 15.441 12.651 1.00 44.06 209 SER A N 1
ATOM 1548 C CA . SER A 1 209 ? 2.618 15.844 11.856 1.00 44.06 209 SER A CA 1
ATOM 1549 C C . SER A 1 209 ? 1.555 14.760 11.651 1.00 44.06 209 SER A C 1
ATOM 1551 O O . SER A 1 209 ? 1.791 13.743 11.013 1.00 44.06 209 SER A O 1
ATOM 1553 N N . SER A 1 210 ? 0.335 15.052 12.084 1.00 50.34 210 SER A N 1
ATOM 1554 C CA . SER A 1 210 ? -0.884 14.272 11.849 1.00 50.34 210 SER A CA 1
ATOM 1555 C C . SER A 1 210 ? -1.186 13.978 10.354 1.00 50.34 210 SER A C 1
ATOM 1557 O O . SER A 1 210 ? -2.195 13.372 10.012 1.00 50.34 210 SER A O 1
ATOM 1559 N N . THR A 1 211 ? -0.297 14.369 9.446 1.00 57.72 211 THR A N 1
ATOM 1560 C CA . THR A 1 211 ? -0.301 14.122 8.012 1.00 57.72 211 THR A CA 1
ATOM 1561 C C . THR A 1 211 ? 0.501 12.869 7.675 1.00 57.72 211 THR A C 1
ATOM 1563 O O . THR A 1 211 ? 1.693 12.803 7.965 1.00 57.72 211 THR A O 1
ATOM 1566 N N . ILE A 1 212 ? -0.107 11.906 6.967 1.00 67.12 212 ILE A N 1
ATOM 1567 C CA . ILE A 1 212 ? 0.650 10.822 6.327 1.00 67.12 212 ILE A CA 1
ATOM 1568 C C . ILE A 1 212 ? 1.636 11.433 5.320 1.00 67.12 212 ILE A C 1
ATOM 1570 O O . ILE A 1 212 ? 1.200 11.988 4.307 1.00 67.12 212 ILE A O 1
ATOM 1574 N N . PRO A 1 213 ? 2.954 11.224 5.494 1.00 68.50 213 PRO A N 1
ATOM 1575 C CA . PRO A 1 213 ? 3.936 11.819 4.593 1.00 68.50 213 PRO A CA 1
ATOM 1576 C C . PRO A 1 213 ? 3.797 11.421 3.109 1.00 68.50 213 PRO A C 1
ATOM 1578 O O . PRO A 1 213 ? 4.143 12.206 2.240 1.00 68.50 213 PRO A O 1
ATOM 1581 N N . LEU A 1 214 ? 3.271 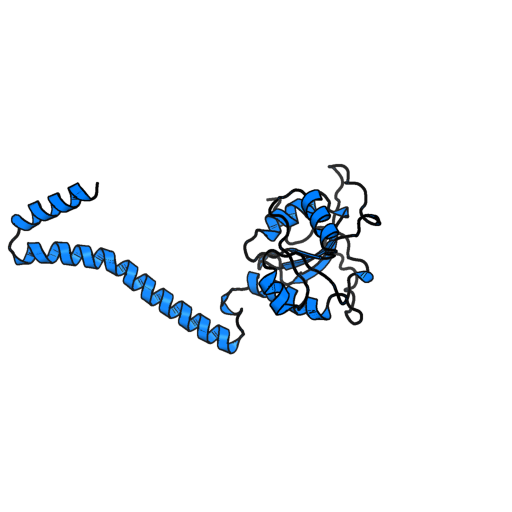10.227 2.798 1.00 70.06 214 LEU A N 1
ATOM 1582 C CA . LEU A 1 214 ? 3.020 9.791 1.415 1.00 70.06 214 LEU A CA 1
ATOM 1583 C C . LEU A 1 214 ? 1.789 10.436 0.767 1.00 70.06 214 LEU A C 1
ATOM 1585 O O . LEU A 1 214 ? 1.635 10.338 -0.448 1.00 70.06 214 LEU A O 1
ATOM 1589 N N . LEU A 1 215 ? 0.902 11.042 1.559 1.00 73.50 215 LEU A N 1
ATOM 1590 C CA . LEU A 1 215 ? -0.291 11.722 1.056 1.00 73.50 215 LEU A CA 1
ATOM 1591 C C . LEU A 1 215 ? -0.069 13.224 0.868 1.00 73.50 215 LEU A C 1
ATOM 1593 O O . LEU A 1 215 ? -0.766 13.816 0.055 1.00 73.50 215 LEU A O 1
ATOM 1597 N N . ALA A 1 216 ? 0.923 13.815 1.543 1.00 65.88 216 ALA A N 1
ATOM 1598 C CA . ALA A 1 216 ? 1.223 15.246 1.449 1.00 65.88 216 ALA A CA 1
ATOM 1599 C C . ALA A 1 216 ? 1.535 15.717 0.011 1.00 65.88 216 ALA A C 1
ATOM 1601 O O . ALA A 1 216 ? 1.192 16.835 -0.361 1.00 65.88 216 ALA A O 1
ATOM 1602 N N . ASP A 1 217 ? 2.126 14.853 -0.819 1.00 59.53 217 ASP A N 1
ATOM 1603 C CA . ASP A 1 217 ? 2.463 15.172 -2.215 1.00 59.53 217 ASP A CA 1
ATOM 1604 C C . ASP A 1 217 ? 1.248 15.119 -3.174 1.00 59.53 217 ASP A C 1
ATOM 1606 O O . ASP A 1 217 ? 1.382 15.453 -4.350 1.00 59.53 217 ASP A O 1
ATOM 1610 N N . LEU A 1 218 ? 0.066 14.678 -2.715 1.00 56.91 218 LEU A N 1
ATOM 1611 C CA . LEU A 1 218 ? -1.159 14.606 -3.534 1.00 56.91 218 LEU A CA 1
ATOM 1612 C C . LEU A 1 218 ? -2.012 15.881 -3.485 1.00 56.91 218 LEU A C 1
ATOM 1614 O O . LEU A 1 218 ? -2.987 15.978 -4.232 1.00 56.91 218 LEU A O 1
ATOM 1618 N N . ASP A 1 219 ? -1.669 16.829 -2.613 1.00 47.12 219 ASP A N 1
ATOM 1619 C CA . ASP A 1 219 ? -2.408 18.081 -2.417 1.00 47.12 219 ASP A CA 1
ATOM 1620 C C . ASP A 1 219 ? -1.785 19.263 -3.202 1.00 47.12 219 ASP A C 1
ATOM 1622 O O . ASP A 1 219 ? -2.128 20.421 -2.961 1.00 47.12 219 ASP A O 1
ATOM 1626 N N . SER A 1 220 ? -0.870 18.971 -4.143 1.00 41.03 220 SER A N 1
ATOM 1627 C CA . SER A 1 220 ? -0.165 19.934 -5.016 1.00 41.03 220 SER A CA 1
ATOM 1628 C C . SER A 1 220 ? -0.641 19.903 -6.467 1.00 41.03 220 SER A C 1
ATOM 1630 O O . SER A 1 220 ? -0.823 18.789 -7.011 1.00 41.03 220 SER A O 1
#

Foldseek 3Di:
DVVVVVVVLCVVLVPDDVVVSVVVVVVVVCVVCVVVVVVVVVVVVLVVVLVVQCVVVNVCRSLFVLVVQVLVVLQCQLQWFAPQAEEEECCQPSSCVRRVHHYDHADLALALVSRLVVCQVVVHFKYKQTQSPCSSLVRVVSNCVFQVQQKAWQDKGDALVRGTMTMITGHPPVRRDDGDDPPDPQAHFHDDPNGTHPPDPRPDRDPDDSDDRNNVVVVD

Secondary structure (DSSP, 8-state):
-HHHHHHHHHHHHTTS-HHHHHHHHHHHHHHHHHHHHHHHHHHHHHHHHHHHHHHHH-TTGGG-HHHHHHHHHHHHHHHHS-TT--EE-S-HHHHHHHH---EEPPPSSS-HHHHHHHHHHHT--EEEE--SSSHHHHHHHHHHHH-GGGEEEEEEES-GGGT-EEEEEE--TTTPPPPPPTTS--PPPBPPGGGS-TTS-PPP---S-SS-TTTGGG--

Radius of gyration: 26.47 Å; chains: 1; bounding box: 43×37×84 Å

Sequence (220 aa):
VFLYGAVALQAVGERMPAVAGRAVPAAALLLLLLPAGGNWLDSGRSVRDCSVLSQRAGPWACYGPRVGFFVSAAAWTADGLPAGSAVMTRKPRHFYVLSGHPSRAFPFVEDPDAHLALADQLGARYVLLDQWDGLAARYVGGAVRGRPEAFCYLRGFGAPVEGGAQLLGILPPEERAAPPEPSADVGIVACPESYYGRDVDVPEAYSSSSTIPLLADLDS

pLDDT: mean 81.05, std 16.13, range [38.75, 98.06]